Protein AF-A0A2I0QET5-F1 (afdb_monomer_lite)

pLDDT: mean 87.3, std 12.15, range [35.38, 98.62]

Sequence (303 aa):
MNESFKNCDLDLKKLPVDVGPSYEGERIRGPDMFLELGGPKIKFKFELVRVAGKDDIKDSGNFKLIGKDIPEYNGGETIPFGIFVEVYGEKVEVELEGILERKIHDIINNIQGMMHLNQRYDIWCRISKADKEKNARDMKTRGMKDEEVDVFYGCTLCQSFAPVHICIISPERISLCGAISWLDARAAAKINPDGSNFPIPKGECLDPVKGIFTGSNAAIQKYSNNKIQQVALYTIFESVHTSCGCFESIGFYIPEVDGIGVVDRNFNGLSANGMKFSQLAAQAGGGQQIEGFLGIGIQWFYS

Radius of gyration: 23.69 Å; chains: 1; bounding box: 60×46×62 Å

Foldseek 3Di:
DPPPLDPPPPPQLPDLWHFAPVLAPPDQDLVFFFEKEAADVDQFEFEWEAEADPVGDPDSDDDDDDDDDSVVDPGSYYDYYYHYHYDYDPPDDRVCRVVVQVVVQVRQSRTHQWHWDDHGRRIIITHGPVSVVSSVVLVVLLPDDQVNDQKWKKACPLCVQQVLAIDTAGSLAAGQLQPAHRVNLVVVCVVPVPHRMHIFGQADQPDPQQSWGPSQQVVSCVRSVNPQRTDGDHALADNHHAAAQNGQKKWAADVVVRDIWIDGPPDQAATPVRDGPVVLSVQRHNGDSRRRMHRHRSSSVSD

Structure (mmCIF, N/CA/C/O backbone):
data_AF-A0A2I0QET5-F1
#
_entry.id   AF-A0A2I0QET5-F1
#
loop_
_atom_site.group_PDB
_atom_site.id
_atom_site.type_symbol
_atom_site.label_atom_id
_atom_site.label_alt_id
_atom_site.label_comp_id
_atom_site.label_asym_id
_atom_site.label_entity_id
_atom_site.label_seq_id
_atom_site.pdbx_PDB_ins_code
_atom_site.Cartn_x
_atom_site.Cartn_y
_atom_site.Cartn_z
_atom_site.occupancy
_atom_site.B_iso_or_equiv
_atom_site.auth_seq_id
_atom_site.auth_comp_id
_atom_site.auth_asym_id
_atom_site.auth_atom_id
_atom_site.pdbx_PDB_model_num
ATOM 1 N N . MET A 1 1 ? 4.996 -24.052 -35.210 1.00 37.28 1 MET A N 1
ATOM 2 C CA . MET A 1 1 ? 4.746 -23.594 -33.830 1.00 37.28 1 MET A CA 1
ATOM 3 C C . MET A 1 1 ? 4.408 -22.117 -33.909 1.00 37.28 1 MET A C 1
ATOM 5 O O . MET A 1 1 ? 5.301 -21.312 -34.116 1.00 37.28 1 MET A O 1
ATOM 9 N N . ASN A 1 2 ? 3.113 -21.798 -33.896 1.00 35.38 2 ASN A N 1
ATOM 10 C CA . ASN A 1 2 ? 2.582 -20.432 -33.888 1.00 35.38 2 ASN A CA 1
ATOM 11 C C . ASN A 1 2 ? 2.088 -20.129 -32.471 1.00 35.38 2 ASN A C 1
ATOM 13 O O . ASN A 1 2 ? 0.888 -20.006 -32.249 1.00 35.38 2 ASN A O 1
ATOM 17 N N . GLU A 1 3 ? 2.996 -20.065 -31.504 1.00 42.53 3 GLU A N 1
ATOM 18 C CA . GLU A 1 3 ? 2.688 -19.359 -30.265 1.00 42.53 3 GLU A CA 1
ATOM 19 C C . GLU A 1 3 ? 3.298 -17.973 -30.420 1.00 42.53 3 GLU A C 1
ATOM 21 O O . GLU A 1 3 ? 4.511 -17.787 -30.378 1.00 42.53 3 GLU A O 1
ATOM 26 N N . SER A 1 4 ? 2.440 -17.010 -30.755 1.00 45.84 4 SER A N 1
ATOM 27 C CA . SER A 1 4 ? 2.773 -15.592 -30.723 1.00 45.84 4 SER A CA 1
ATOM 28 C C . SER A 1 4 ? 3.399 -15.275 -29.369 1.00 45.84 4 SER A C 1
ATOM 30 O O . SER A 1 4 ? 2.778 -15.577 -28.347 1.00 45.84 4 SER A O 1
ATOM 32 N N . PHE A 1 5 ? 4.592 -14.674 -29.363 1.00 45.72 5 PHE A N 1
ATOM 33 C CA . PHE A 1 5 ? 5.196 -14.095 -28.164 1.00 45.72 5 PHE A CA 1
ATOM 34 C C . PHE A 1 5 ? 4.111 -13.337 -27.392 1.00 45.72 5 PHE A C 1
ATOM 36 O O . PHE A 1 5 ? 3.496 -12.413 -27.930 1.00 45.72 5 PHE A O 1
ATOM 43 N N . LYS A 1 6 ? 3.789 -13.792 -26.177 1.00 46.47 6 LYS A N 1
ATOM 44 C CA . LYS A 1 6 ? 2.780 -13.125 -25.356 1.00 46.47 6 LYS A CA 1
ATOM 45 C C . LYS A 1 6 ? 3.357 -11.777 -24.946 1.00 46.47 6 LYS A C 1
ATOM 47 O O . LYS A 1 6 ? 4.436 -11.730 -24.361 1.00 46.47 6 LYS A O 1
ATOM 52 N N . ASN A 1 7 ? 2.633 -10.694 -25.220 1.00 48.06 7 ASN A N 1
ATOM 53 C CA . ASN A 1 7 ? 2.900 -9.435 -24.536 1.00 48.06 7 ASN A CA 1
ATOM 54 C C . ASN A 1 7 ? 2.767 -9.704 -23.035 1.00 48.06 7 ASN A C 1
ATOM 56 O O . ASN A 1 7 ? 1.695 -10.079 -22.557 1.00 48.06 7 ASN A O 1
ATOM 60 N N . CYS A 1 8 ? 3.871 -9.576 -22.307 1.00 54.25 8 CYS A N 1
ATOM 61 C CA . CYS A 1 8 ? 3.837 -9.579 -20.858 1.00 54.25 8 CYS A CA 1
ATOM 62 C C . CYS A 1 8 ? 3.420 -8.169 -20.431 1.00 54.25 8 CYS A C 1
ATOM 64 O O . CYS A 1 8 ? 4.271 -7.297 -20.260 1.00 54.25 8 CYS A O 1
ATOM 66 N N . ASP A 1 9 ? 2.109 -7.929 -20.329 1.00 57.31 9 ASP A N 1
ATOM 67 C CA . ASP A 1 9 ? 1.563 -6.724 -19.694 1.00 57.31 9 ASP A CA 1
ATOM 68 C C . ASP A 1 9 ? 1.808 -6.828 -18.182 1.00 57.31 9 ASP A C 1
ATOM 70 O O . ASP A 1 9 ? 0.929 -7.178 -17.390 1.00 57.31 9 ASP A O 1
ATOM 74 N N . LEU A 1 10 ? 3.061 -6.601 -17.785 1.00 66.12 10 LEU A N 1
ATOM 75 C CA . LEU A 1 10 ? 3.460 -6.576 -16.390 1.00 66.12 10 LEU A CA 1
ATOM 76 C C . LEU A 1 10 ? 3.001 -5.246 -15.784 1.00 66.12 10 LEU A C 1
ATOM 78 O O . LEU A 1 10 ? 3.615 -4.199 -15.991 1.00 66.12 10 LEU A O 1
ATOM 82 N N . ASP A 1 11 ? 1.903 -5.285 -15.037 1.00 74.00 11 ASP A N 1
ATOM 83 C CA . ASP A 1 11 ? 1.433 -4.127 -14.286 1.00 74.00 11 ASP A CA 1
ATOM 84 C C . ASP A 1 11 ? 2.343 -3.899 -13.072 1.00 74.00 11 ASP A C 1
ATOM 86 O O . ASP A 1 11 ? 2.197 -4.555 -12.037 1.00 74.00 11 ASP A O 1
ATOM 90 N N . LEU A 1 12 ? 3.294 -2.967 -13.209 1.00 72.50 12 LEU A N 1
ATOM 91 C CA . LEU A 1 12 ? 4.259 -2.610 -12.161 1.00 72.50 12 LEU A CA 1
ATOM 92 C C . LEU A 1 12 ? 3.578 -2.268 -10.830 1.00 72.50 12 LEU A C 1
ATOM 94 O O . LEU A 1 12 ? 4.148 -2.511 -9.773 1.00 72.50 12 LEU A O 1
ATOM 98 N N . LYS A 1 13 ? 2.341 -1.764 -10.875 1.00 67.12 13 LYS A N 1
ATOM 99 C CA . LYS A 1 13 ? 1.547 -1.417 -9.693 1.00 67.12 13 LYS A CA 1
ATOM 100 C C . LYS A 1 13 ? 1.154 -2.639 -8.860 1.00 67.12 13 LYS A C 1
ATOM 102 O O . LYS A 1 13 ? 1.013 -2.544 -7.648 1.00 67.12 13 LYS A O 1
ATOM 107 N N . LYS A 1 14 ? 1.005 -3.808 -9.488 1.00 71.69 14 LYS A N 1
ATOM 108 C CA . LYS A 1 14 ? 0.622 -5.055 -8.803 1.00 71.69 14 LYS A CA 1
ATOM 109 C C . LYS A 1 14 ? 1.795 -5.758 -8.127 1.00 71.69 14 LYS A C 1
ATOM 111 O O . LYS A 1 14 ? 1.580 -6.722 -7.388 1.00 71.69 14 LYS A O 1
ATOM 116 N N . LEU A 1 15 ? 3.025 -5.305 -8.366 1.00 74.38 15 LEU A N 1
ATOM 117 C CA . LEU A 1 15 ? 4.200 -5.868 -7.718 1.00 74.38 15 LEU A CA 1
ATOM 118 C C . LEU A 1 15 ? 4.132 -5.642 -6.194 1.00 74.38 15 LEU A C 1
ATOM 120 O O . LEU A 1 15 ? 3.442 -4.743 -5.707 1.00 74.38 15 LEU A O 1
ATOM 124 N N . PRO A 1 16 ? 4.782 -6.503 -5.398 1.00 70.81 16 PRO A N 1
ATOM 125 C CA . PRO A 1 16 ? 4.854 -6.308 -3.952 1.00 70.81 16 PRO A CA 1
ATOM 126 C C . PRO A 1 16 ? 5.750 -5.130 -3.560 1.00 70.81 16 PRO A C 1
ATOM 128 O O . PRO A 1 16 ? 5.674 -4.684 -2.427 1.00 70.81 16 PRO A O 1
ATOM 131 N N . VAL A 1 17 ? 6.576 -4.647 -4.489 1.00 77.56 17 VAL A N 1
ATOM 132 C CA . VAL A 1 17 ? 7.530 -3.550 -4.323 1.00 77.56 17 VAL A CA 1
ATOM 133 C C . VAL A 1 17 ? 7.194 -2.419 -5.277 1.00 77.56 17 VAL A C 1
ATOM 135 O O . VAL A 1 17 ? 6.741 -2.668 -6.397 1.00 77.56 17 VAL A O 1
ATOM 138 N N . ASP A 1 18 ? 7.471 -1.191 -4.852 1.00 81.69 18 ASP A N 1
ATOM 139 C CA . ASP A 1 18 ? 7.387 -0.041 -5.737 1.00 81.69 18 ASP A CA 1
ATOM 140 C C . ASP A 1 18 ? 8.525 -0.088 -6.769 1.00 81.69 18 ASP A C 1
ATOM 142 O O . ASP A 1 18 ? 9.663 -0.462 -6.463 1.00 81.69 18 ASP A O 1
ATOM 146 N N . VAL A 1 19 ? 8.217 0.301 -8.007 1.00 86.62 19 VAL A N 1
ATOM 147 C CA . VAL A 1 19 ? 9.187 0.368 -9.105 1.00 86.62 19 VAL A CA 1
ATOM 148 C C . VAL A 1 19 ? 9.103 1.736 -9.768 1.00 86.62 19 VAL A C 1
ATOM 150 O O . VAL A 1 19 ? 8.042 2.145 -10.240 1.00 86.62 19 VAL A O 1
ATOM 153 N N . GLY A 1 20 ? 10.225 2.445 -9.833 1.00 85.06 20 GLY A N 1
ATOM 154 C CA . GLY A 1 20 ? 10.305 3.758 -10.455 1.00 85.06 20 GLY A CA 1
ATOM 155 C C . GLY A 1 20 ? 11.681 4.424 -10.342 1.00 85.06 20 GLY A C 1
ATOM 156 O O . GLY A 1 20 ? 12.492 4.054 -9.497 1.00 85.06 20 GLY A O 1
ATOM 157 N N . PRO A 1 21 ? 11.933 5.462 -11.159 1.00 82.62 21 PRO A N 1
ATOM 158 C CA . PRO A 1 21 ? 13.218 6.169 -11.208 1.00 82.62 21 PRO A CA 1
ATOM 159 C C . PRO A 1 21 ? 13.582 6.901 -9.911 1.00 82.62 21 PRO A C 1
ATOM 161 O O . PRO A 1 21 ? 14.727 7.291 -9.723 1.00 82.62 21 PRO A O 1
ATOM 164 N N . SER A 1 22 ? 12.631 7.101 -8.996 1.00 84.06 22 SER A N 1
ATOM 165 C CA . SER A 1 22 ? 12.888 7.708 -7.685 1.00 84.06 22 SER A CA 1
ATOM 166 C C . SER A 1 22 ? 13.747 6.843 -6.762 1.00 84.06 22 SER A C 1
ATOM 168 O O . SER A 1 22 ? 14.334 7.385 -5.829 1.00 84.06 22 SER A O 1
ATOM 170 N N . TYR A 1 23 ? 13.795 5.528 -6.998 1.00 85.06 23 TYR A N 1
ATOM 171 C CA . TYR A 1 23 ? 14.590 4.580 -6.210 1.00 85.06 23 TYR A CA 1
ATOM 172 C C . TYR A 1 23 ? 16.005 4.396 -6.781 1.00 85.06 23 TYR A C 1
ATOM 174 O O . TYR A 1 23 ? 16.893 3.874 -6.105 1.00 85.06 23 TYR A O 1
ATOM 182 N N . GLU A 1 24 ? 16.251 4.882 -8.003 1.00 79.12 24 GLU A N 1
ATOM 183 C CA . GLU A 1 24 ? 17.565 4.810 -8.629 1.00 79.12 24 GLU A CA 1
ATOM 184 C C . GLU A 1 24 ? 18.609 5.542 -7.770 1.00 79.12 24 GLU A C 1
ATOM 186 O O . GLU A 1 24 ? 18.467 6.716 -7.424 1.00 79.12 24 GLU A O 1
ATOM 191 N N . GLY A 1 25 ? 19.686 4.839 -7.413 1.00 73.56 25 GLY A N 1
ATOM 192 C CA . GLY A 1 25 ? 20.753 5.384 -6.570 1.00 73.56 25 GLY A CA 1
ATOM 193 C C . GLY A 1 25 ? 20.556 5.173 -5.067 1.00 73.56 25 GLY A C 1
ATOM 194 O O . GLY A 1 25 ? 21.421 5.594 -4.285 1.00 73.56 25 GLY A O 1
ATOM 195 N N . GLU A 1 26 ? 19.492 4.481 -4.643 1.00 81.81 26 GLU A N 1
ATOM 196 C CA . GLU A 1 26 ? 19.386 3.964 -3.281 1.00 81.81 26 GLU A CA 1
ATOM 197 C C . GLU A 1 26 ? 20.619 3.127 -2.922 1.00 81.81 26 GLU A C 1
ATOM 199 O O . GLU A 1 26 ? 21.058 2.231 -3.646 1.00 81.81 26 GLU A O 1
ATOM 204 N N . ARG A 1 27 ? 21.220 3.436 -1.768 1.00 86.00 27 ARG A N 1
ATOM 205 C CA . ARG A 1 27 ? 22.449 2.776 -1.327 1.00 86.00 27 ARG A CA 1
ATOM 206 C C . ARG A 1 27 ? 22.240 2.033 -0.026 1.00 86.00 27 ARG A C 1
ATOM 208 O O . ARG A 1 27 ? 22.305 2.611 1.057 1.00 86.00 27 ARG A O 1
ATOM 215 N N . ILE A 1 28 ? 22.090 0.720 -0.144 1.00 90.19 28 ILE A N 1
ATOM 216 C CA . ILE A 1 28 ? 21.866 -0.179 0.985 1.00 90.19 28 ILE A CA 1
ATOM 217 C C . ILE A 1 28 ? 23.199 -0.460 1.671 1.00 90.19 28 ILE A C 1
ATOM 219 O O . ILE A 1 28 ? 24.118 -1.051 1.092 1.00 90.19 28 ILE A O 1
ATOM 223 N N . ARG A 1 29 ? 23.337 -0.022 2.922 1.00 87.00 29 ARG A N 1
ATOM 224 C CA . ARG A 1 29 ? 24.539 -0.249 3.734 1.00 87.00 29 ARG A CA 1
ATOM 225 C C . ARG A 1 29 ? 24.431 -1.582 4.472 1.00 87.00 29 ARG A C 1
ATOM 227 O O . ARG A 1 29 ? 23.349 -2.128 4.629 1.00 87.00 29 ARG A O 1
ATOM 234 N N . GLY A 1 30 ? 25.565 -2.111 4.935 1.00 86.81 30 GLY A N 1
ATOM 235 C CA . GLY A 1 30 ? 25.619 -3.416 5.613 1.00 86.81 30 GLY A CA 1
ATOM 236 C C . GLY A 1 30 ? 24.606 -3.590 6.760 1.00 86.81 30 GLY A C 1
ATOM 237 O O . GLY A 1 30 ? 23.963 -4.633 6.812 1.00 86.81 30 GLY A O 1
ATOM 238 N N . PRO A 1 31 ? 24.403 -2.592 7.644 1.00 88.50 31 PRO A N 1
ATOM 239 C CA . PRO A 1 31 ? 23.395 -2.682 8.706 1.00 88.50 31 PRO A CA 1
ATOM 240 C C . PRO A 1 31 ? 21.949 -2.819 8.207 1.00 88.50 31 PRO A C 1
ATOM 242 O O . PRO A 1 31 ? 21.148 -3.486 8.863 1.00 88.50 31 PRO A O 1
ATOM 245 N N . ASP A 1 32 ? 21.638 -2.241 7.047 1.00 85.75 32 ASP A N 1
ATOM 246 C CA . ASP A 1 32 ? 20.287 -2.156 6.471 1.00 85.75 32 ASP A CA 1
ATOM 247 C C . ASP A 1 32 ? 20.006 -3.282 5.464 1.00 85.75 32 ASP A C 1
ATOM 249 O O . ASP A 1 32 ? 18.903 -3.412 4.939 1.00 85.75 32 ASP A O 1
ATOM 253 N N . MET A 1 33 ? 21.013 -4.109 5.191 1.00 91.75 33 MET A N 1
ATOM 254 C CA . MET A 1 33 ? 20.977 -5.181 4.209 1.00 91.75 33 MET A CA 1
ATOM 255 C C . MET A 1 33 ? 20.350 -6.454 4.783 1.00 91.75 33 MET A C 1
ATOM 257 O O . MET A 1 33 ? 20.764 -6.953 5.831 1.00 91.75 33 MET A O 1
ATOM 261 N N . PHE A 1 34 ? 19.386 -7.008 4.054 1.00 93.69 34 PHE A N 1
ATOM 262 C CA . PHE A 1 34 ? 18.846 -8.341 4.272 1.00 93.69 34 PHE A CA 1
ATOM 263 C C . PHE A 1 34 ? 19.686 -9.415 3.573 1.00 93.69 34 PHE A C 1
ATOM 265 O O . PHE A 1 34 ? 20.109 -10.356 4.227 1.00 93.69 34 PHE A O 1
ATOM 272 N N . LEU A 1 35 ? 19.987 -9.261 2.282 1.00 95.06 35 LEU A N 1
ATOM 273 C CA . LEU A 1 35 ? 20.862 -10.176 1.537 1.00 95.06 35 LEU A CA 1
ATOM 274 C C . LEU A 1 35 ? 21.895 -9.400 0.727 1.00 95.06 35 LEU A C 1
ATOM 276 O O . LEU A 1 35 ? 21.584 -8.354 0.156 1.00 95.06 35 LEU A O 1
ATOM 280 N N . GLU A 1 36 ? 23.107 -9.945 0.646 1.00 95.75 36 GLU A N 1
ATOM 281 C CA . GLU A 1 36 ? 24.113 -9.551 -0.339 1.00 95.75 36 GLU A CA 1
ATOM 282 C C . GLU A 1 36 ? 24.154 -10.590 -1.459 1.00 95.75 36 GLU A C 1
ATOM 284 O O . GLU A 1 36 ? 24.439 -11.763 -1.221 1.00 95.75 36 GLU A O 1
ATOM 289 N N . LEU A 1 37 ? 23.883 -10.157 -2.684 1.00 96.06 37 LEU A N 1
ATOM 290 C CA . LEU A 1 37 ? 23.892 -11.001 -3.871 1.00 96.06 37 LEU A CA 1
ATOM 291 C C . LEU A 1 37 ? 25.182 -10.732 -4.649 1.00 96.06 37 LEU A C 1
ATOM 293 O O . LEU A 1 37 ? 25.395 -9.633 -5.170 1.00 96.06 37 LEU A O 1
ATOM 297 N N . GLY A 1 38 ? 26.071 -11.720 -4.716 1.00 94.56 38 GLY A N 1
ATOM 298 C CA . GLY A 1 38 ? 27.388 -11.534 -5.314 1.00 94.56 38 GLY A CA 1
ATOM 299 C C . GLY A 1 38 ? 28.307 -10.669 -4.444 1.00 94.56 38 GLY A C 1
ATOM 300 O O . GLY A 1 38 ? 28.538 -10.965 -3.273 1.00 94.56 38 GLY A O 1
ATOM 301 N N . GLY A 1 39 ? 28.884 -9.619 -5.030 1.00 91.19 39 GLY A N 1
ATOM 302 C CA . GLY A 1 39 ? 29.841 -8.751 -4.352 1.00 91.19 39 GLY A CA 1
ATOM 303 C C . GLY A 1 39 ? 31.241 -9.353 -4.155 1.00 91.19 39 GLY A C 1
ATOM 304 O O . GLY A 1 39 ? 31.527 -10.471 -4.594 1.00 91.19 39 GLY A O 1
ATOM 305 N N . PRO A 1 40 ? 32.151 -8.614 -3.493 1.00 88.25 40 PRO A N 1
ATOM 306 C CA . PRO A 1 40 ? 33.584 -8.936 -3.469 1.00 88.25 40 PRO A CA 1
ATOM 307 C C . PRO A 1 40 ? 33.938 -10.269 -2.796 1.00 88.25 40 PRO A C 1
ATOM 309 O O . PRO A 1 40 ? 34.997 -10.835 -3.053 1.00 88.25 40 PRO A O 1
ATOM 312 N N . LYS A 1 41 ? 33.067 -10.767 -1.910 1.00 90.50 41 LYS A N 1
ATOM 313 C CA . LYS A 1 41 ? 33.282 -12.015 -1.159 1.00 90.50 41 LYS A CA 1
ATOM 314 C C . LYS A 1 41 ? 32.880 -13.264 -1.943 1.00 90.50 41 LYS A C 1
ATOM 316 O O . LYS A 1 41 ? 33.213 -14.373 -1.532 1.00 90.50 41 LYS A O 1
ATOM 321 N N . ILE A 1 42 ? 32.160 -13.100 -3.050 1.00 95.19 42 ILE A N 1
ATOM 322 C CA . ILE A 1 42 ? 31.620 -14.201 -3.838 1.00 95.19 42 ILE A CA 1
ATOM 323 C C . ILE A 1 42 ? 32.430 -14.371 -5.115 1.00 95.19 42 ILE A C 1
ATOM 325 O O . ILE A 1 42 ? 32.543 -13.467 -5.944 1.00 95.19 42 ILE A O 1
ATOM 329 N N . LYS A 1 43 ? 32.960 -15.584 -5.288 1.00 89.56 43 LYS A N 1
ATOM 330 C CA . LYS A 1 43 ? 33.723 -15.963 -6.479 1.00 89.56 43 LYS A CA 1
ATOM 331 C C . LYS A 1 43 ? 32.840 -16.107 -7.721 1.00 89.56 43 LYS A C 1
ATOM 333 O O . LYS A 1 43 ? 33.248 -15.696 -8.799 1.00 89.56 43 LYS A O 1
ATOM 338 N N . PHE A 1 44 ? 31.662 -16.712 -7.573 1.00 91.69 44 PHE A N 1
ATOM 339 C CA . PHE A 1 44 ? 30.758 -17.012 -8.683 1.00 91.69 44 PHE A CA 1
ATOM 340 C C . PHE A 1 44 ? 29.541 -16.098 -8.634 1.00 91.69 44 PHE A C 1
ATOM 342 O O . PHE A 1 44 ? 28.638 -16.290 -7.819 1.00 91.69 44 PHE A O 1
ATOM 349 N N . LYS A 1 45 ? 29.553 -15.090 -9.501 1.00 95.62 45 LYS A N 1
ATOM 350 C CA . LYS A 1 45 ? 28.471 -14.131 -9.689 1.00 95.62 45 LYS A CA 1
ATOM 351 C C . LYS A 1 45 ? 28.492 -13.638 -11.125 1.00 95.62 45 LYS A C 1
ATOM 353 O O . LYS A 1 45 ? 29.583 -13.525 -11.685 1.00 95.62 45 LYS A O 1
ATOM 358 N N . PHE A 1 46 ? 27.333 -13.397 -11.722 1.00 93.19 46 PHE A N 1
ATOM 359 C CA . PHE A 1 46 ? 27.278 -12.815 -13.058 1.00 93.19 46 PHE A CA 1
ATOM 360 C C . PHE A 1 46 ? 25.912 -12.220 -13.394 1.00 93.19 46 PHE A C 1
ATOM 362 O O . PHE A 1 46 ? 24.892 -12.658 -12.876 1.00 93.19 46 PHE A O 1
ATOM 369 N N . GLU A 1 47 ? 25.894 -11.289 -14.330 1.00 92.69 47 GLU A N 1
ATOM 370 C CA . GLU A 1 47 ? 24.753 -11.031 -15.203 1.00 92.69 47 GLU A CA 1
ATOM 371 C C . GLU A 1 47 ? 25.189 -11.279 -16.649 1.00 92.69 47 GLU A C 1
ATOM 373 O O . GLU A 1 47 ? 26.351 -11.038 -16.991 1.00 92.69 47 GLU A O 1
ATOM 378 N N . LEU A 1 48 ? 24.296 -11.838 -17.459 1.00 91.38 48 LEU A N 1
ATOM 379 C CA . LEU A 1 48 ? 24.558 -12.132 -18.860 1.00 91.38 48 LEU A CA 1
ATOM 380 C C . LEU A 1 48 ? 23.268 -12.018 -19.665 1.00 91.38 48 LEU A C 1
ATOM 382 O O . LEU A 1 48 ? 22.277 -12.685 -19.353 1.00 91.38 48 LEU A O 1
ATOM 386 N N . VAL A 1 49 ? 23.317 -11.225 -20.731 1.00 91.50 49 VAL A N 1
ATOM 387 C CA . VAL A 1 49 ? 22.290 -11.229 -21.777 1.00 91.50 49 VAL A CA 1
ATOM 388 C C . VAL A 1 49 ? 22.808 -12.001 -22.978 1.00 91.50 49 VAL A C 1
ATOM 390 O O . VAL A 1 49 ? 23.934 -11.786 -23.416 1.00 91.50 49 VAL A O 1
ATOM 393 N N . ARG A 1 50 ? 21.974 -12.887 -23.520 1.00 92.25 50 ARG A N 1
ATOM 394 C CA . ARG A 1 50 ? 22.266 -13.646 -24.731 1.00 92.25 50 ARG A CA 1
ATOM 395 C C . ARG A 1 50 ? 21.151 -13.472 -25.749 1.00 92.25 50 ARG A C 1
ATOM 397 O O . ARG A 1 50 ? 19.986 -13.728 -25.447 1.00 92.25 50 ARG A O 1
ATOM 404 N N . VAL A 1 51 ? 21.509 -13.100 -26.968 1.00 90.19 51 VAL A N 1
ATOM 405 C CA . VAL A 1 51 ? 20.588 -13.111 -28.100 1.00 90.19 51 VAL A CA 1
ATOM 406 C C . VAL A 1 51 ? 20.492 -14.540 -28.622 1.00 90.19 51 VAL A C 1
ATOM 408 O O . VAL A 1 51 ? 21.484 -15.157 -29.011 1.00 90.19 51 VAL A O 1
ATOM 411 N N . ALA A 1 52 ? 19.286 -15.092 -28.576 1.00 88.12 52 ALA A N 1
ATOM 412 C CA . ALA A 1 52 ? 18.990 -16.437 -29.043 1.00 88.12 52 ALA A CA 1
ATOM 413 C C . ALA A 1 52 ? 18.395 -16.393 -30.455 1.00 88.12 52 ALA A C 1
ATOM 415 O O . ALA A 1 52 ? 17.662 -15.468 -30.806 1.00 88.12 52 ALA A O 1
ATOM 416 N N . GLY A 1 53 ? 18.683 -17.413 -31.267 1.00 85.00 53 GLY A N 1
ATOM 417 C CA . GLY A 1 53 ? 17.978 -17.631 -32.527 1.00 85.00 53 GLY A CA 1
ATOM 418 C C . GLY A 1 53 ? 16.522 -18.042 -32.290 1.00 85.00 53 GLY A C 1
ATOM 419 O O . GLY A 1 53 ? 16.172 -18.546 -31.224 1.00 85.00 53 GLY A O 1
ATOM 420 N N . LYS A 1 54 ? 15.669 -17.873 -33.307 1.00 81.56 54 LYS A N 1
ATOM 421 C CA . LYS A 1 54 ? 14.236 -18.216 -33.230 1.00 81.56 54 LYS A CA 1
ATOM 422 C C . LYS A 1 54 ? 13.986 -19.666 -32.799 1.00 81.56 54 LYS A C 1
ATOM 424 O O . LYS A 1 54 ? 13.035 -19.924 -32.072 1.00 81.56 54 LYS A O 1
ATOM 429 N N . ASP A 1 55 ? 14.833 -20.583 -33.256 1.00 81.75 55 ASP A N 1
ATOM 430 C CA . ASP A 1 55 ? 14.717 -22.015 -32.962 1.00 81.75 55 ASP A CA 1
ATOM 431 C C . ASP A 1 55 ? 15.446 -22.416 -31.663 1.00 81.75 55 ASP A C 1
ATOM 433 O O . ASP A 1 55 ? 15.233 -23.513 -31.148 1.00 81.75 55 ASP A O 1
ATOM 437 N N . ASP A 1 56 ? 16.286 -21.524 -31.121 1.00 80.44 56 ASP A N 1
ATOM 438 C CA . ASP A 1 56 ? 17.082 -21.750 -29.910 1.00 80.44 56 ASP A CA 1
ATOM 439 C C . ASP A 1 56 ? 16.429 -21.171 -28.650 1.00 80.44 56 ASP A C 1
ATOM 441 O O . ASP A 1 56 ? 16.713 -21.647 -27.547 1.00 80.44 56 ASP A O 1
ATOM 445 N N . ILE A 1 57 ? 15.566 -20.154 -28.786 1.00 80.69 57 ILE A N 1
ATOM 446 C CA . ILE A 1 57 ? 14.823 -19.601 -27.655 1.00 80.69 57 ILE A CA 1
ATOM 447 C C . ILE A 1 57 ? 13.766 -20.608 -27.192 1.00 80.69 57 ILE A C 1
ATOM 449 O O . ILE A 1 57 ? 12.843 -20.974 -27.918 1.00 80.69 57 ILE A O 1
ATOM 453 N N . LYS A 1 58 ? 13.929 -21.099 -25.963 1.00 70.50 58 LYS A N 1
ATOM 454 C CA . LYS A 1 58 ? 13.115 -22.201 -25.421 1.00 70.50 58 LYS A CA 1
ATOM 455 C C . LYS A 1 58 ? 11.851 -21.740 -24.708 1.00 70.50 58 LYS A C 1
ATOM 457 O O . LYS A 1 58 ? 11.012 -22.577 -24.388 1.00 70.50 58 LYS A O 1
ATOM 462 N N . ASP A 1 59 ? 11.735 -20.447 -24.425 1.00 64.50 59 ASP A N 1
ATOM 463 C CA . ASP A 1 59 ? 10.659 -19.896 -23.613 1.00 64.50 59 ASP A CA 1
ATOM 464 C C . ASP A 1 59 ? 10.278 -18.489 -24.090 1.00 64.50 59 ASP A C 1
ATOM 466 O O . ASP A 1 59 ? 11.139 -17.646 -24.338 1.00 64.50 59 ASP A O 1
ATOM 470 N N . SER A 1 60 ? 8.977 -18.236 -24.222 1.00 57.41 60 SER A N 1
ATOM 471 C CA . SER A 1 60 ? 8.405 -16.960 -24.648 1.00 57.41 60 SER A CA 1
ATOM 472 C C . SER A 1 60 ? 7.961 -16.084 -23.466 1.00 57.41 60 SER A C 1
ATOM 474 O O . SER A 1 60 ? 6.979 -15.352 -23.603 1.00 57.41 60 SER A O 1
ATOM 476 N N . GLY A 1 61 ? 8.614 -16.185 -22.301 1.00 59.47 61 GLY A N 1
ATOM 477 C CA . GLY A 1 61 ? 8.437 -15.223 -21.205 1.00 59.47 61 GLY A CA 1
ATOM 478 C C . GLY A 1 61 ? 8.368 -15.760 -19.771 1.00 59.47 61 GLY A C 1
ATOM 479 O O . GLY A 1 61 ? 7.999 -14.980 -18.894 1.00 59.47 61 GLY A O 1
ATOM 480 N N . ASN A 1 62 ? 8.693 -17.025 -19.475 1.00 65.56 62 ASN A N 1
ATOM 481 C CA . ASN A 1 62 ? 8.702 -17.480 -18.078 1.00 65.56 62 ASN A CA 1
ATOM 482 C C . ASN A 1 62 ? 10.012 -17.141 -17.351 1.00 65.56 62 ASN A C 1
ATOM 484 O O . ASN A 1 62 ? 11.118 -17.434 -17.805 1.00 65.56 62 ASN A O 1
ATOM 488 N N . PHE A 1 63 ? 9.866 -16.591 -16.148 1.00 81.25 63 PHE A N 1
ATOM 489 C CA . PHE A 1 63 ? 10.928 -16.501 -15.154 1.00 81.25 63 PHE A CA 1
ATOM 490 C C . PHE A 1 63 ? 11.194 -17.881 -14.536 1.00 81.25 63 PHE A C 1
ATOM 492 O O . PHE A 1 63 ? 10.261 -18.601 -14.174 1.00 81.25 63 PHE A O 1
ATOM 499 N N . LYS A 1 64 ? 12.471 -18.233 -14.354 1.00 84.06 64 LYS A N 1
ATOM 500 C CA . LYS A 1 64 ? 12.887 -19.448 -13.647 1.00 84.06 64 LYS A CA 1
ATOM 501 C C . LYS A 1 64 ? 13.906 -19.115 -12.566 1.00 84.06 64 LYS A C 1
ATOM 503 O O . LYS A 1 64 ? 15.001 -18.647 -12.864 1.00 84.06 64 LYS A O 1
ATOM 508 N N . LEU A 1 65 ? 13.578 -19.457 -11.325 1.00 88.12 65 LEU A N 1
ATOM 509 C CA . LEU A 1 65 ? 14.508 -19.417 -10.203 1.00 88.12 65 LEU A CA 1
ATOM 510 C C . LEU A 1 65 ? 15.226 -20.768 -10.062 1.00 88.12 65 LEU A C 1
ATOM 512 O O . LEU A 1 65 ? 14.587 -21.820 -10.039 1.00 88.12 65 LEU A O 1
ATOM 516 N N . ILE A 1 66 ? 16.557 -20.746 -9.962 1.00 91.25 66 ILE A N 1
ATOM 517 C CA . ILE A 1 66 ? 17.376 -21.922 -9.638 1.00 91.25 66 ILE A CA 1
ATOM 518 C C . ILE A 1 66 ? 18.094 -21.644 -8.321 1.00 91.25 66 ILE A C 1
ATOM 520 O O . ILE A 1 66 ? 18.979 -20.794 -8.263 1.00 91.25 66 ILE A O 1
ATOM 524 N N . GLY A 1 67 ? 17.733 -22.386 -7.277 1.00 91.75 67 GLY A N 1
ATOM 525 C CA . GLY A 1 67 ? 18.226 -22.167 -5.920 1.00 91.75 67 GLY A CA 1
ATOM 526 C C . GLY A 1 67 ? 17.091 -21.794 -4.975 1.00 91.75 67 GLY A C 1
ATOM 527 O O . GLY A 1 67 ? 15.935 -22.103 -5.251 1.00 91.75 67 GLY A O 1
ATOM 528 N N . LYS A 1 68 ? 17.447 -21.168 -3.853 1.00 90.50 68 LYS A N 1
ATOM 529 C CA . LYS A 1 68 ? 16.490 -20.709 -2.845 1.00 90.50 68 LYS A CA 1
ATOM 530 C C . LYS A 1 68 ? 15.889 -19.365 -3.233 1.00 90.50 68 LYS A C 1
ATOM 532 O O . LYS A 1 68 ? 16.588 -18.510 -3.777 1.00 90.50 68 LYS A O 1
ATOM 537 N N . ASP A 1 69 ? 14.633 -19.171 -2.870 1.00 88.25 69 ASP A N 1
ATOM 538 C CA . ASP A 1 69 ? 13.946 -17.889 -2.925 1.00 88.25 69 ASP A CA 1
ATOM 539 C C . ASP A 1 69 ? 14.258 -17.030 -1.684 1.00 88.25 69 ASP A C 1
ATOM 541 O O . ASP A 1 69 ? 14.685 -17.524 -0.637 1.00 88.25 69 ASP A O 1
ATOM 545 N N . ILE A 1 70 ? 14.038 -15.718 -1.785 1.00 87.06 70 ILE A N 1
ATOM 546 C CA . ILE A 1 70 ? 14.311 -14.720 -0.740 1.00 87.06 70 ILE A CA 1
ATOM 547 C C . ILE A 1 70 ? 13.684 -15.098 0.620 1.00 87.06 70 ILE A C 1
ATOM 549 O O . ILE A 1 70 ? 14.373 -14.959 1.640 1.00 87.06 70 ILE A O 1
ATOM 553 N N . PRO A 1 71 ? 12.425 -15.589 0.705 1.00 83.00 71 PRO A N 1
ATOM 554 C CA . PRO A 1 71 ? 11.809 -15.946 1.985 1.00 83.00 71 PRO A CA 1
ATOM 555 C C . PRO A 1 71 ? 12.503 -17.094 2.730 1.00 83.00 71 PRO A C 1
ATOM 557 O O . PRO A 1 71 ? 12.322 -17.219 3.940 1.00 83.00 71 PRO A O 1
ATOM 560 N N . GLU A 1 72 ? 13.308 -17.908 2.045 1.00 87.44 72 GLU A N 1
ATOM 561 C CA . GLU A 1 72 ? 14.000 -19.067 2.623 1.00 87.44 72 GLU A CA 1
ATOM 562 C C . GLU A 1 72 ? 15.298 -18.702 3.370 1.00 87.44 72 GLU A C 1
ATOM 564 O O . GLU A 1 72 ? 15.956 -19.575 3.945 1.00 87.44 72 GLU A O 1
ATOM 569 N N . TYR A 1 73 ? 15.686 -17.423 3.362 1.00 88.81 73 TYR A N 1
ATOM 570 C CA . TYR A 1 73 ? 16.871 -16.905 4.048 1.00 88.81 73 TYR A CA 1
ATOM 571 C C . TYR A 1 73 ? 16.533 -16.232 5.384 1.00 88.81 73 TYR A C 1
ATOM 573 O O . TYR A 1 73 ? 15.443 -15.677 5.577 1.00 88.81 73 TYR A O 1
ATOM 581 N N . ASN A 1 74 ? 17.504 -16.221 6.302 1.00 87.94 74 ASN A N 1
ATOM 582 C CA . ASN A 1 74 ? 17.345 -15.654 7.644 1.00 87.94 74 ASN A CA 1
ATOM 583 C C . ASN A 1 74 ? 17.773 -14.181 7.727 1.00 87.94 74 ASN A C 1
ATOM 585 O O . ASN A 1 74 ? 17.297 -13.462 8.603 1.00 87.94 74 ASN A O 1
ATOM 589 N N . GLY A 1 75 ? 18.589 -13.707 6.789 1.00 88.12 75 GLY A N 1
ATOM 590 C CA . GLY A 1 75 ? 19.096 -12.341 6.717 1.00 88.12 75 GLY A CA 1
ATOM 591 C C . GLY A 1 75 ? 20.548 -12.209 7.171 1.00 88.12 75 GLY A C 1
ATOM 592 O O . GLY A 1 75 ? 21.014 -12.894 8.081 1.00 88.12 75 GLY A O 1
ATOM 593 N N . GLY A 1 76 ? 21.256 -11.267 6.551 1.00 89.94 76 GLY A N 1
ATOM 594 C CA . GLY A 1 76 ? 22.677 -11.000 6.752 1.00 89.94 76 GLY A CA 1
ATOM 595 C C . GLY A 1 76 ? 23.604 -11.886 5.917 1.00 89.94 76 GLY A C 1
ATOM 596 O O . GLY A 1 76 ? 24.821 -11.718 6.000 1.00 89.94 76 GLY A O 1
ATOM 597 N N . GLU A 1 77 ? 23.070 -12.816 5.121 1.00 94.25 77 GLU A N 1
ATOM 598 C CA . GLU A 1 77 ? 23.882 -13.700 4.291 1.00 94.25 77 GLU A CA 1
ATOM 599 C C . GLU A 1 77 ? 24.427 -13.002 3.035 1.00 94.25 77 GLU A C 1
ATOM 601 O O . GLU A 1 77 ? 23.816 -12.097 2.462 1.00 94.25 77 GLU A O 1
ATOM 606 N N . THR A 1 78 ? 25.581 -13.492 2.578 1.00 95.69 78 THR A N 1
ATOM 607 C CA . THR A 1 78 ? 26.180 -13.158 1.284 1.00 95.69 78 THR A CA 1
ATOM 608 C C . THR A 1 78 ? 26.169 -14.408 0.411 1.00 95.69 78 THR A C 1
ATOM 610 O O . THR A 1 78 ? 26.748 -15.425 0.803 1.00 95.69 78 THR A O 1
ATOM 613 N N . ILE A 1 79 ? 25.505 -14.361 -0.746 1.00 96.25 79 ILE A N 1
ATOM 614 C CA . ILE A 1 79 ? 25.200 -15.552 -1.553 1.00 96.25 79 ILE A CA 1
ATOM 615 C C . ILE A 1 79 ? 25.653 -15.425 -3.018 1.00 96.25 79 ILE A C 1
ATOM 617 O O . ILE A 1 79 ? 25.685 -14.318 -3.560 1.00 96.25 79 ILE A O 1
ATOM 621 N N . PRO A 1 80 ? 25.989 -16.548 -3.689 1.00 96.56 80 PRO A N 1
ATOM 622 C CA . PRO A 1 80 ? 26.131 -16.593 -5.143 1.00 96.56 80 PRO A CA 1
ATOM 623 C C . PRO A 1 80 ? 24.858 -16.130 -5.847 1.00 96.56 80 PRO A C 1
ATOM 625 O O . PRO A 1 80 ? 23.760 -16.499 -5.435 1.00 96.56 80 PRO A O 1
ATOM 628 N N . PHE A 1 81 ? 25.007 -15.347 -6.915 1.00 96.56 81 PHE A N 1
ATOM 629 C CA . PHE A 1 81 ? 23.872 -14.811 -7.661 1.00 96.56 81 PHE A CA 1
ATOM 630 C C . PHE A 1 81 ? 24.196 -14.674 -9.147 1.00 96.56 81 PHE A C 1
ATOM 632 O O . PHE A 1 81 ? 25.282 -14.222 -9.513 1.00 96.56 81 PHE A O 1
ATOM 639 N N . GLY A 1 82 ? 23.259 -15.104 -9.986 1.00 95.00 82 GLY A N 1
ATOM 640 C CA . GLY A 1 82 ? 23.391 -15.124 -11.435 1.00 95.00 82 GLY A CA 1
ATOM 641 C C . GLY A 1 82 ? 22.115 -14.619 -12.090 1.00 95.00 82 GLY A C 1
ATOM 642 O O . GLY A 1 82 ? 21.041 -15.138 -11.790 1.00 95.00 82 GLY A O 1
ATOM 643 N N . ILE A 1 83 ? 22.234 -13.650 -12.992 1.00 95.50 83 ILE A N 1
ATOM 644 C CA . ILE A 1 83 ? 21.148 -13.209 -13.867 1.00 95.50 83 ILE A CA 1
ATOM 645 C C . ILE A 1 83 ? 21.476 -13.694 -15.273 1.00 95.50 83 ILE A C 1
ATOM 647 O O . ILE A 1 83 ? 22.526 -13.369 -15.820 1.00 95.50 83 ILE A O 1
ATOM 651 N N . PHE A 1 84 ? 20.580 -14.474 -15.862 1.00 93.00 84 PHE A N 1
ATOM 652 C CA . PHE A 1 84 ? 20.709 -14.916 -17.242 1.00 93.00 84 PHE A CA 1
ATOM 653 C C . PHE A 1 84 ? 19.438 -14.557 -17.998 1.00 93.00 84 PHE A C 1
ATOM 655 O O . PHE A 1 84 ? 18.354 -15.004 -17.625 1.00 93.00 84 PHE A O 1
ATOM 662 N N . VAL A 1 85 ? 19.580 -13.731 -19.030 1.00 90.88 85 VAL A N 1
ATOM 663 C CA . VAL A 1 85 ? 18.466 -13.262 -19.854 1.00 90.88 85 VAL A CA 1
ATOM 664 C C . VAL A 1 85 ? 18.701 -13.714 -21.285 1.00 90.88 85 VAL A C 1
ATOM 666 O O . VAL A 1 85 ? 19.668 -13.298 -21.920 1.00 90.88 85 VAL A O 1
ATOM 669 N N . GLU A 1 86 ? 17.803 -14.543 -21.805 1.00 89.19 86 GLU A N 1
ATOM 670 C CA . GLU A 1 86 ? 17.766 -14.871 -23.230 1.00 89.19 86 GLU A CA 1
ATOM 671 C C . GLU A 1 86 ? 16.747 -13.969 -23.923 1.00 89.19 86 GLU A C 1
ATOM 673 O O . GLU A 1 86 ? 15.613 -13.829 -23.465 1.00 89.19 86 GLU A O 1
ATOM 678 N N . VAL A 1 87 ? 17.161 -13.331 -25.017 1.00 87.62 87 VAL A N 1
ATOM 679 C CA . VAL A 1 87 ? 16.333 -12.379 -25.763 1.00 87.62 87 VAL A CA 1
ATOM 680 C C . VAL A 1 87 ? 16.267 -12.803 -27.221 1.00 87.62 87 VAL A C 1
ATOM 682 O O . VAL A 1 87 ? 17.276 -13.157 -27.825 1.00 87.62 87 VAL A O 1
ATOM 685 N N . TYR A 1 88 ? 15.077 -12.723 -27.805 1.00 87.12 88 TYR A N 1
ATOM 686 C CA . TYR A 1 88 ? 14.871 -12.851 -29.240 1.00 87.12 88 TYR A CA 1
ATOM 687 C C . TYR A 1 88 ? 13.976 -11.717 -29.733 1.00 87.12 88 TYR A C 1
ATOM 689 O O . TYR A 1 88 ? 13.000 -11.344 -29.084 1.00 87.12 88 TYR A O 1
ATOM 697 N N . GLY A 1 89 ? 14.283 -11.211 -30.921 1.00 84.62 89 GLY A N 1
ATOM 698 C CA . GLY A 1 89 ? 13.399 -10.348 -31.687 1.00 84.62 89 GLY A CA 1
ATOM 699 C C . GLY A 1 89 ? 13.904 -10.231 -33.117 1.00 84.62 89 GLY A C 1
ATOM 700 O O . GLY A 1 89 ? 15.103 -10.318 -33.356 1.00 84.62 89 GLY A O 1
ATOM 701 N N . GLU A 1 90 ? 13.004 -10.003 -34.075 1.00 85.75 90 GLU A N 1
ATOM 702 C CA . GLU A 1 90 ? 13.358 -9.934 -35.507 1.00 85.75 90 GLU A CA 1
ATOM 703 C C . GLU A 1 90 ? 14.426 -8.875 -35.829 1.00 85.75 90 GLU A C 1
ATOM 705 O O . GLU A 1 90 ? 15.111 -8.979 -36.841 1.00 85.75 90 GLU A O 1
ATOM 710 N N . LYS A 1 91 ? 14.557 -7.856 -34.971 1.00 84.88 91 LYS A N 1
ATOM 711 C CA . LYS A 1 91 ? 15.508 -6.742 -35.101 1.00 84.88 91 LYS A CA 1
ATOM 712 C C . LYS A 1 91 ? 16.582 -6.728 -34.006 1.00 84.88 91 LYS A C 1
ATOM 714 O O . LYS A 1 91 ? 17.241 -5.708 -33.829 1.00 84.88 91 LYS A O 1
ATOM 719 N N . VAL A 1 92 ? 16.693 -7.792 -33.210 1.00 85.12 92 VAL A N 1
ATOM 720 C CA . VAL A 1 92 ? 17.663 -7.868 -32.111 1.00 85.12 92 VAL A CA 1
ATOM 721 C C . VAL A 1 92 ? 18.902 -8.607 -32.601 1.00 85.12 92 VAL A C 1
ATOM 723 O O . VAL A 1 92 ? 18.843 -9.798 -32.893 1.00 85.12 92 VAL A O 1
ATOM 726 N N . GLU A 1 93 ? 20.014 -7.886 -32.695 1.00 86.38 93 GLU A N 1
ATOM 727 C CA . GLU A 1 93 ? 21.312 -8.405 -33.138 1.00 86.38 93 GLU A CA 1
ATOM 728 C C . GLU A 1 93 ? 22.205 -8.737 -31.930 1.00 86.38 93 GLU A C 1
ATOM 730 O O . GLU A 1 93 ? 22.033 -8.161 -30.853 1.00 86.38 93 GLU A O 1
ATOM 735 N N . VAL A 1 94 ? 23.168 -9.652 -32.092 1.00 86.44 94 VAL A N 1
ATOM 736 C CA . VAL A 1 94 ? 24.082 -10.107 -31.016 1.00 86.44 94 VAL A CA 1
ATOM 737 C C . VAL A 1 94 ? 24.896 -8.939 -30.448 1.00 86.44 94 VAL A C 1
ATOM 739 O O . VAL A 1 94 ? 25.181 -8.866 -29.258 1.00 86.44 94 VAL A O 1
ATOM 742 N N . GLU A 1 95 ? 25.203 -7.954 -31.280 1.00 83.00 95 GLU A N 1
ATOM 743 C CA . GLU A 1 95 ? 25.892 -6.719 -30.928 1.00 83.00 95 GLU A CA 1
ATOM 744 C C . GLU A 1 95 ? 25.127 -5.887 -29.880 1.00 83.00 95 GLU A C 1
ATOM 746 O O . GLU A 1 95 ? 25.731 -5.073 -29.175 1.00 83.00 95 GLU A O 1
ATOM 751 N N . LEU A 1 96 ? 23.812 -6.102 -29.735 1.00 84.38 96 LEU A N 1
ATOM 752 C CA . LEU A 1 96 ? 22.981 -5.440 -28.729 1.00 84.38 96 LEU A CA 1
ATOM 753 C C . LEU A 1 96 ? 23.066 -6.090 -27.344 1.00 84.38 96 LEU A C 1
ATOM 755 O O . LEU A 1 96 ? 22.617 -5.463 -26.384 1.00 84.38 96 LEU A O 1
ATOM 759 N N . GLU A 1 97 ? 23.656 -7.285 -27.200 1.00 82.94 97 GLU A N 1
ATOM 760 C CA . GLU A 1 97 ? 23.769 -7.990 -25.910 1.00 82.94 97 GLU A CA 1
ATOM 761 C C . GLU A 1 97 ? 24.348 -7.082 -24.824 1.00 82.94 97 GLU A C 1
ATOM 763 O O . GLU A 1 97 ? 23.745 -6.913 -23.769 1.00 82.94 97 GLU A O 1
ATOM 768 N N . GLY A 1 98 ? 25.461 -6.400 -25.111 1.00 70.56 98 GLY A N 1
ATOM 769 C CA . GLY A 1 98 ? 26.099 -5.503 -24.145 1.00 70.56 98 GLY A CA 1
ATOM 770 C C . GLY A 1 98 ? 25.265 -4.265 -23.790 1.00 70.56 98 GLY A C 1
ATOM 771 O O . GLY A 1 98 ? 25.370 -3.749 -22.678 1.00 70.56 98 GLY A O 1
ATOM 772 N N . ILE A 1 99 ? 24.425 -3.781 -24.712 1.00 80.56 99 ILE A N 1
ATOM 773 C CA . ILE A 1 99 ? 23.525 -2.642 -24.463 1.00 80.56 99 ILE A CA 1
ATOM 774 C C . ILE A 1 99 ? 22.365 -3.080 -23.566 1.00 80.56 99 ILE A C 1
ATOM 776 O O . ILE A 1 99 ? 22.016 -2.372 -22.620 1.00 80.56 99 ILE A O 1
ATOM 780 N N . LEU A 1 100 ? 21.784 -4.244 -23.854 1.00 81.44 100 LEU A N 1
ATOM 781 C CA . LEU A 1 100 ? 20.694 -4.828 -23.077 1.00 81.44 100 LEU A CA 1
ATOM 782 C C . LEU A 1 100 ? 21.162 -5.245 -21.680 1.00 81.44 100 LEU A C 1
ATOM 784 O O . LEU A 1 100 ? 20.472 -4.981 -20.702 1.00 81.44 100 LEU A O 1
ATOM 788 N N . GLU A 1 101 ? 22.357 -5.820 -21.566 1.00 82.69 101 GLU A N 1
ATOM 789 C CA . GLU A 1 101 ? 22.965 -6.194 -20.286 1.00 82.69 101 GLU A CA 1
ATOM 790 C C . GLU A 1 101 ? 23.132 -4.980 -19.378 1.00 82.69 101 GLU A C 1
ATOM 792 O O . GLU A 1 101 ? 22.741 -5.012 -18.216 1.00 82.69 101 GLU A O 1
ATOM 797 N N . ARG A 1 102 ? 23.575 -3.845 -19.930 1.00 75.25 102 ARG A N 1
ATOM 798 C CA . ARG A 1 102 ? 23.694 -2.603 -19.160 1.00 75.25 102 ARG A CA 1
ATOM 799 C C . ARG A 1 102 ? 22.357 -2.117 -18.592 1.00 75.25 102 ARG A C 1
ATOM 801 O O . ARG A 1 102 ? 22.354 -1.451 -17.560 1.00 75.25 102 ARG A O 1
ATOM 808 N N . LYS A 1 103 ? 21.226 -2.449 -19.224 1.00 87.00 103 LYS A N 1
ATOM 809 C CA . LYS A 1 103 ? 19.899 -2.082 -18.711 1.00 87.00 103 LYS A CA 1
ATOM 810 C C . LYS A 1 103 ? 19.508 -2.833 -17.447 1.00 87.00 103 LYS A C 1
ATOM 812 O O . LYS A 1 103 ? 18.672 -2.319 -16.712 1.00 87.00 103 LYS A O 1
ATOM 817 N N . ILE A 1 104 ? 20.130 -3.974 -17.148 1.00 88.44 104 ILE A N 1
ATOM 818 C CA . ILE A 1 104 ? 19.894 -4.710 -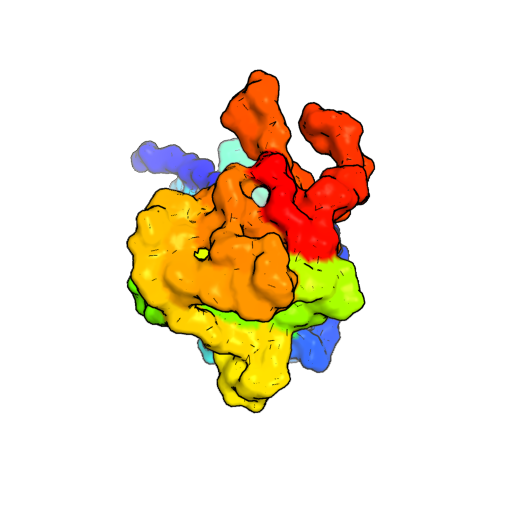15.898 1.00 88.44 104 ILE A CA 1
ATOM 819 C C . ILE A 1 104 ? 20.195 -3.812 -14.692 1.00 88.44 104 ILE A C 1
ATOM 821 O O . ILE A 1 104 ? 19.414 -3.781 -13.742 1.00 88.44 104 ILE A O 1
ATOM 825 N N . HIS A 1 105 ? 21.257 -3.004 -14.772 1.00 85.00 105 HIS A N 1
ATOM 826 C CA . HIS A 1 105 ? 21.596 -2.038 -13.732 1.00 85.00 105 HIS A CA 1
ATOM 827 C C . HIS A 1 105 ? 20.470 -1.033 -13.470 1.00 85.00 105 HIS A C 1
ATOM 829 O O . HIS A 1 105 ? 20.045 -0.883 -12.325 1.00 85.00 105 HIS A O 1
ATOM 835 N N . ASP A 1 106 ? 19.985 -0.366 -14.519 1.00 83.25 106 ASP A N 1
ATOM 836 C CA . ASP A 1 106 ? 18.916 0.631 -14.410 1.00 83.25 106 ASP A CA 1
ATOM 837 C C . ASP A 1 106 ? 17.628 -0.030 -13.885 1.00 83.25 106 ASP A C 1
ATOM 839 O O . ASP A 1 106 ? 16.964 0.486 -12.991 1.00 83.25 106 ASP A O 1
ATOM 843 N N . ILE A 1 107 ? 17.283 -1.208 -14.416 1.00 90.81 107 ILE A N 1
ATOM 844 C CA . ILE A 1 107 ? 16.063 -1.938 -14.053 1.00 90.81 107 ILE A CA 1
ATOM 845 C C . ILE A 1 107 ? 16.077 -2.322 -12.574 1.00 90.81 107 ILE A C 1
ATOM 847 O O . ILE A 1 107 ? 15.091 -2.072 -11.886 1.00 90.81 107 ILE A O 1
ATOM 851 N N . ILE A 1 108 ? 17.172 -2.903 -12.075 1.00 92.88 108 ILE A N 1
ATOM 852 C CA . ILE A 1 108 ? 17.240 -3.344 -10.677 1.00 92.88 108 ILE A CA 1
ATOM 853 C C . ILE A 1 108 ? 17.247 -2.150 -9.725 1.00 92.88 108 ILE A C 1
ATOM 855 O O . ILE A 1 108 ? 16.565 -2.200 -8.708 1.00 92.88 108 ILE A O 1
ATOM 859 N N . ASN A 1 109 ? 17.978 -1.077 -10.039 1.00 88.44 109 ASN A N 1
ATOM 860 C CA . ASN A 1 109 ? 18.026 0.098 -9.164 1.00 88.44 109 ASN A CA 1
ATOM 861 C C . ASN A 1 109 ? 16.719 0.904 -9.157 1.00 88.44 109 ASN A C 1
ATOM 863 O O . ASN A 1 109 ? 16.511 1.692 -8.247 1.00 88.44 109 ASN A O 1
ATOM 867 N N . ASN A 1 110 ? 15.815 0.690 -10.115 1.00 90.38 110 ASN A N 1
ATOM 868 C CA . ASN A 1 110 ? 14.468 1.260 -10.059 1.00 90.38 110 ASN A CA 1
ATOM 869 C C . ASN A 1 110 ? 13.535 0.515 -9.094 1.00 90.38 110 ASN A C 1
ATOM 871 O O . ASN A 1 110 ? 12.412 0.964 -8.886 1.00 90.38 110 ASN A O 1
ATOM 875 N N . ILE A 1 111 ? 13.943 -0.627 -8.539 1.00 91.75 111 ILE A N 1
ATOM 876 C CA . ILE A 1 111 ? 13.132 -1.398 -7.594 1.00 91.75 111 ILE A CA 1
ATOM 877 C C . ILE A 1 111 ? 13.440 -0.909 -6.178 1.00 91.75 111 ILE A C 1
ATOM 879 O O . ILE A 1 111 ? 14.597 -0.931 -5.759 1.00 91.75 111 ILE A O 1
ATOM 883 N N . GLN A 1 112 ? 12.406 -0.514 -5.432 1.00 87.38 112 GLN A N 1
ATOM 884 C CA . GLN A 1 112 ? 12.541 -0.062 -4.047 1.00 87.38 112 GLN A CA 1
ATOM 885 C C . GLN A 1 112 ? 13.347 -1.057 -3.196 1.00 87.38 112 GLN A C 1
ATOM 887 O O . GLN A 1 112 ? 13.039 -2.252 -3.150 1.00 87.38 112 GLN A O 1
ATOM 892 N N . GLY A 1 113 ? 14.398 -0.535 -2.551 1.00 89.25 113 GLY A N 1
ATOM 893 C CA . GLY A 1 113 ? 15.351 -1.246 -1.702 1.00 89.25 113 GLY A CA 1
ATOM 894 C C . GLY A 1 113 ? 15.988 -2.489 -2.307 1.00 89.25 113 GLY A C 1
ATOM 895 O O . GLY A 1 113 ? 16.414 -3.409 -1.594 1.00 89.25 113 GLY A O 1
ATOM 896 N N . MET A 1 114 ? 16.165 -2.442 -3.622 1.00 93.31 114 MET A N 1
ATOM 897 C CA . MET A 1 114 ? 17.242 -3.124 -4.312 1.00 93.31 114 MET A CA 1
ATOM 898 C C . MET A 1 114 ? 18.391 -2.145 -4.554 1.00 93.31 114 MET A C 1
ATOM 900 O O . MET A 1 114 ? 18.210 -0.950 -4.745 1.00 93.31 114 MET A O 1
ATOM 904 N N . MET A 1 115 ? 19.608 -2.667 -4.565 1.00 93.56 115 MET A N 1
ATOM 905 C CA . MET A 1 115 ? 20.791 -1.939 -5.016 1.00 93.56 115 MET A CA 1
ATOM 906 C C . MET A 1 115 ? 21.546 -2.854 -5.961 1.00 93.56 115 MET A C 1
ATOM 908 O O . MET A 1 115 ? 21.782 -4.004 -5.600 1.00 93.56 115 MET A O 1
ATOM 912 N N . HIS A 1 116 ? 21.965 -2.353 -7.119 1.00 95.19 116 HIS A N 1
ATOM 913 C CA . HIS A 1 116 ? 22.829 -3.062 -8.061 1.00 95.19 116 HIS A CA 1
ATOM 914 C C . HIS A 1 116 ? 24.033 -2.198 -8.438 1.00 95.19 116 HIS A C 1
ATOM 916 O O . HIS A 1 116 ? 23.893 -1.029 -8.794 1.00 95.19 116 HIS A O 1
ATOM 922 N N . LEU A 1 117 ? 25.231 -2.774 -8.382 1.00 87.56 117 LEU A N 1
ATOM 923 C CA . LEU A 1 117 ? 26.493 -2.132 -8.737 1.00 87.56 117 LEU A CA 1
ATOM 924 C C . LEU A 1 117 ? 27.321 -3.046 -9.641 1.00 87.56 117 LEU A C 1
ATOM 926 O O . LEU A 1 117 ? 27.167 -4.267 -9.619 1.00 87.56 117 LEU A O 1
ATOM 930 N N . ASN A 1 118 ? 28.273 -2.433 -10.347 1.00 88.19 118 ASN A N 1
ATOM 931 C CA . ASN A 1 118 ? 29.160 -3.079 -11.314 1.00 88.19 118 ASN A CA 1
ATOM 932 C C . ASN A 1 118 ? 28.381 -3.708 -12.480 1.00 88.19 118 ASN A C 1
ATOM 934 O O . ASN A 1 118 ? 27.312 -3.217 -12.837 1.00 88.19 118 ASN A O 1
ATOM 938 N N . GLN A 1 119 ? 28.982 -4.703 -13.133 1.00 77.56 119 GLN A N 1
ATOM 939 C CA . GLN A 1 119 ? 28.460 -5.330 -14.342 1.00 77.56 119 GLN A CA 1
ATOM 940 C C . GLN A 1 119 ? 29.059 -6.726 -14.543 1.00 77.56 119 GLN A C 1
ATOM 942 O O . GLN A 1 119 ? 30.117 -7.046 -13.977 1.00 77.56 119 GLN A O 1
ATOM 947 N N . ARG A 1 120 ? 28.445 -7.526 -15.419 1.00 84.62 120 ARG A N 1
ATOM 948 C CA . ARG A 1 120 ? 28.968 -8.829 -15.876 1.00 84.62 120 ARG A CA 1
ATOM 949 C C . ARG A 1 120 ? 29.295 -9.763 -14.712 1.00 84.62 120 ARG A C 1
ATOM 951 O O . ARG A 1 120 ? 28.481 -9.973 -13.829 1.00 84.62 120 ARG A O 1
ATOM 958 N N . TYR A 1 121 ? 30.500 -10.324 -14.671 1.00 84.81 121 TYR A N 1
ATOM 959 C CA . TYR A 1 121 ? 30.952 -11.266 -13.644 1.00 84.81 121 TYR A CA 1
ATOM 960 C C . TYR A 1 121 ? 31.306 -10.605 -12.299 1.00 84.81 121 TYR A C 1
ATOM 962 O O . TYR A 1 121 ? 31.741 -11.283 -11.360 1.00 84.81 121 TYR A O 1
ATOM 970 N N . ASP A 1 122 ? 31.177 -9.279 -12.196 1.00 82.94 122 ASP A N 1
ATOM 971 C CA . ASP A 1 122 ? 31.540 -8.534 -10.992 1.00 82.94 122 ASP A CA 1
ATOM 972 C C . ASP A 1 122 ? 30.371 -7.805 -10.330 1.00 82.94 122 ASP A C 1
ATOM 974 O O . ASP A 1 122 ? 30.587 -6.930 -9.492 1.00 82.94 122 ASP A O 1
ATOM 978 N N . ILE A 1 123 ? 29.138 -8.206 -10.657 1.00 87.69 123 ILE A N 1
ATOM 979 C CA . ILE A 1 123 ? 27.924 -7.649 -10.056 1.00 87.69 123 ILE A CA 1
ATOM 980 C C . ILE A 1 123 ? 27.953 -7.690 -8.527 1.00 87.69 123 ILE A C 1
ATOM 982 O O . ILE A 1 123 ? 28.457 -8.624 -7.887 1.00 87.69 123 ILE A O 1
ATOM 986 N N . TRP A 1 124 ? 27.368 -6.662 -7.933 1.00 92.25 124 TRP A N 1
ATOM 987 C CA . TRP A 1 124 ? 27.174 -6.572 -6.499 1.00 92.25 124 TRP A CA 1
ATOM 988 C C . TRP A 1 124 ? 25.807 -5.991 -6.211 1.00 92.25 124 TRP A C 1
ATOM 990 O O . TRP A 1 124 ? 25.577 -4.801 -6.421 1.00 92.25 124 TRP A O 1
ATOM 1000 N N . CYS A 1 125 ? 24.919 -6.835 -5.693 1.00 95.06 125 CYS A N 1
ATOM 1001 C CA . CYS A 1 125 ? 23.570 -6.421 -5.360 1.00 95.06 125 CYS A CA 1
ATOM 1002 C C . CYS A 1 125 ? 23.285 -6.560 -3.870 1.00 95.06 125 CYS A C 1
ATOM 1004 O O . CYS A 1 125 ? 23.907 -7.362 -3.165 1.00 95.06 125 CYS A O 1
ATOM 1006 N N . ARG A 1 126 ? 22.322 -5.780 -3.388 1.00 94.94 126 ARG A N 1
ATOM 1007 C CA . ARG A 1 126 ? 21.774 -5.898 -2.037 1.00 94.94 126 ARG A CA 1
ATOM 1008 C C . ARG A 1 126 ? 20.261 -5.778 -2.057 1.00 94.94 126 ARG A C 1
ATOM 1010 O O . ARG A 1 126 ? 19.715 -5.071 -2.894 1.00 94.94 126 ARG A O 1
ATOM 1017 N N . ILE A 1 127 ? 19.638 -6.445 -1.093 1.00 93.69 127 ILE A N 1
ATOM 1018 C CA . ILE A 1 127 ? 18.212 -6.340 -0.768 1.00 93.69 127 ILE A CA 1
ATOM 1019 C C . ILE A 1 127 ? 18.102 -5.723 0.625 1.00 93.69 127 ILE A C 1
ATOM 1021 O O . ILE A 1 127 ? 18.856 -6.124 1.516 1.00 93.69 127 ILE A O 1
ATOM 1025 N N . SER A 1 128 ? 17.205 -4.762 0.833 1.00 90.62 128 SER A N 1
ATOM 1026 C CA . SER A 1 128 ? 17.022 -4.096 2.126 1.00 90.62 128 SER A CA 1
ATOM 1027 C C . SER A 1 128 ? 16.229 -4.960 3.128 1.00 90.62 128 SER A C 1
ATOM 1029 O O . SER A 1 128 ? 15.434 -5.825 2.754 1.00 90.62 128 SER A O 1
ATOM 1031 N N . LYS A 1 129 ? 16.431 -4.730 4.434 1.00 85.00 129 LYS A N 1
ATOM 1032 C CA . LYS A 1 129 ? 15.606 -5.323 5.509 1.00 85.00 129 LYS A CA 1
ATOM 1033 C C . LYS A 1 129 ? 14.178 -4.787 5.520 1.00 85.00 129 LYS A C 1
ATOM 1035 O O . LYS A 1 129 ? 13.250 -5.559 5.759 1.00 85.00 129 LYS A O 1
ATOM 1040 N N . ALA A 1 130 ? 14.023 -3.487 5.266 1.00 69.00 130 ALA A N 1
ATOM 1041 C CA . ALA A 1 130 ? 12.735 -2.805 5.305 1.00 69.00 130 ALA A CA 1
ATOM 1042 C C . ALA A 1 130 ? 11.746 -3.438 4.316 1.00 69.00 130 ALA A C 1
ATOM 1044 O O . ALA A 1 130 ? 10.595 -3.678 4.679 1.00 69.00 130 ALA A O 1
ATOM 1045 N N . ASP A 1 131 ? 12.215 -3.826 3.128 1.00 61.66 131 ASP A N 1
ATOM 1046 C CA . ASP A 1 131 ? 11.340 -4.388 2.098 1.00 61.66 131 ASP A CA 1
ATOM 1047 C C . ASP A 1 131 ? 10.997 -5.854 2.333 1.00 61.66 131 ASP A C 1
ATOM 1049 O O . ASP A 1 131 ? 9.858 -6.235 2.090 1.00 61.66 131 ASP A O 1
ATOM 1053 N N . LYS A 1 132 ? 11.884 -6.694 2.893 1.00 55.47 132 LYS A N 1
ATOM 1054 C CA . LYS A 1 132 ? 11.469 -8.065 3.268 1.00 55.47 132 LYS A CA 1
ATOM 1055 C C . LYS A 1 132 ? 10.321 -8.025 4.275 1.00 55.47 132 LYS A C 1
ATOM 1057 O O . LYS A 1 132 ? 9.345 -8.761 4.137 1.00 55.47 132 LYS A O 1
ATOM 1062 N N . GLU A 1 133 ? 10.448 -7.191 5.303 1.00 56.22 133 GLU A N 1
ATOM 1063 C CA . GLU A 1 133 ? 9.451 -7.112 6.365 1.00 56.22 133 GLU A CA 1
ATOM 1064 C C . GLU A 1 133 ? 8.160 -6.438 5.896 1.00 56.22 133 GLU A C 1
ATOM 1066 O O . GLU A 1 133 ? 7.089 -6.888 6.299 1.00 56.22 133 GLU A O 1
ATOM 1071 N N . LYS A 1 134 ? 8.238 -5.398 5.056 1.00 55.06 134 LYS A N 1
ATOM 1072 C CA . LYS A 1 134 ? 7.074 -4.733 4.452 1.00 55.06 134 LYS A CA 1
ATOM 1073 C C . LYS A 1 134 ? 6.361 -5.665 3.461 1.00 55.06 134 LYS A C 1
ATOM 1075 O O . LYS A 1 134 ? 5.198 -5.988 3.669 1.00 55.06 134 LYS A O 1
ATOM 1080 N N . ASN A 1 135 ? 7.077 -6.250 2.498 1.00 55.59 135 ASN A N 1
ATOM 1081 C CA . ASN A 1 135 ? 6.507 -7.141 1.478 1.00 55.59 135 ASN A CA 1
ATOM 1082 C C . ASN A 1 135 ? 5.874 -8.404 2.070 1.00 55.59 135 ASN A C 1
ATOM 1084 O O . ASN A 1 135 ? 4.793 -8.809 1.651 1.00 55.59 135 ASN A O 1
ATOM 1088 N N . ALA A 1 136 ? 6.518 -9.041 3.055 1.00 55.84 136 ALA A N 1
ATOM 1089 C CA . ALA A 1 136 ? 5.960 -10.233 3.695 1.00 55.84 136 ALA A CA 1
ATOM 1090 C C . ALA A 1 136 ? 4.705 -9.925 4.531 1.00 55.84 136 ALA A C 1
ATOM 1092 O O . ALA A 1 136 ? 3.872 -10.814 4.724 1.00 55.84 136 ALA A O 1
ATOM 1093 N N . ARG A 1 137 ? 4.570 -8.697 5.049 1.00 55.75 137 ARG A N 1
ATOM 1094 C CA . ARG A 1 137 ? 3.377 -8.238 5.778 1.00 55.75 137 ARG A CA 1
ATOM 1095 C C . ARG A 1 137 ? 2.254 -7.840 4.824 1.00 55.75 137 ARG A C 1
ATOM 1097 O O . ARG A 1 137 ? 1.125 -8.303 5.001 1.00 55.75 137 ARG A O 1
ATOM 1104 N N . ASP A 1 138 ? 2.579 -7.090 3.778 1.00 58.50 138 ASP A N 1
ATOM 1105 C CA . ASP A 1 138 ? 1.617 -6.615 2.784 1.00 58.50 138 ASP A CA 1
ATOM 1106 C C . ASP A 1 138 ? 1.060 -7.783 1.952 1.00 58.50 138 ASP A C 1
ATOM 1108 O O . ASP A 1 138 ? -0.157 -7.923 1.828 1.00 58.50 138 ASP A O 1
ATOM 1112 N N . MET A 1 139 ? 1.907 -8.717 1.490 1.00 58.41 139 MET A N 1
ATOM 1113 C CA . MET A 1 139 ? 1.448 -9.920 0.771 1.00 58.41 139 MET A CA 1
ATOM 1114 C C . MET A 1 139 ? 0.530 -10.813 1.610 1.00 58.41 139 MET A C 1
ATOM 1116 O O . MET A 1 139 ? -0.419 -11.382 1.075 1.00 58.41 139 MET A O 1
ATOM 1120 N N . LYS A 1 140 ? 0.795 -10.959 2.916 1.00 60.75 140 LYS A N 1
ATOM 1121 C CA . LYS A 1 140 ? -0.062 -11.773 3.791 1.00 60.75 140 LYS A CA 1
ATOM 1122 C C . LYS A 1 140 ? -1.448 -11.165 3.960 1.00 60.75 140 LYS A C 1
ATOM 1124 O O . LYS A 1 140 ? -2.400 -11.919 4.109 1.00 60.75 140 LYS A O 1
ATOM 1129 N N . THR A 1 141 ? -1.554 -9.839 3.934 1.00 59.44 141 THR A N 1
ATOM 1130 C CA . THR A 1 141 ? -2.843 -9.150 4.053 1.00 59.44 141 THR A CA 1
ATOM 1131 C C . THR A 1 141 ? -3.619 -9.193 2.731 1.00 59.44 141 THR A C 1
ATOM 1133 O O . THR A 1 141 ? -4.817 -9.433 2.759 1.00 59.44 141 THR A O 1
ATOM 1136 N N . ARG A 1 142 ? -2.945 -9.092 1.570 1.00 65.44 142 ARG A N 1
ATOM 1137 C CA . ARG A 1 142 ? -3.576 -9.124 0.228 1.00 65.44 142 ARG A CA 1
ATOM 1138 C C . ARG A 1 142 ? -4.393 -10.391 -0.088 1.00 65.44 142 ARG A C 1
ATOM 1140 O O . ARG A 1 142 ? -5.217 -10.366 -0.992 1.00 65.44 142 ARG A O 1
ATOM 1147 N N . GLY A 1 143 ? -4.152 -11.507 0.603 1.00 70.94 143 GLY A N 1
ATOM 1148 C CA . GLY A 1 143 ? -4.904 -12.756 0.412 1.00 70.94 143 GLY A CA 1
ATOM 1149 C C . GLY A 1 143 ? -6.071 -12.961 1.380 1.00 70.94 143 GLY A C 1
ATOM 1150 O O . GLY A 1 143 ? -6.753 -13.973 1.270 1.00 70.94 143 GLY A O 1
ATOM 1151 N N . MET A 1 144 ? -6.261 -12.059 2.343 1.00 84.62 144 MET A N 1
ATOM 1152 C CA . MET A 1 144 ? -7.281 -12.182 3.382 1.00 84.62 144 MET A CA 1
ATOM 1153 C C . MET A 1 144 ? -8.551 -11.433 2.980 1.00 84.62 144 MET A C 1
ATOM 1155 O O . MET A 1 144 ? -8.464 -10.333 2.439 1.00 84.62 144 MET A O 1
ATOM 1159 N N . LYS A 1 145 ? -9.716 -12.007 3.290 1.00 90.31 145 LYS A N 1
ATOM 1160 C CA . LYS A 1 145 ? -11.021 -11.396 3.012 1.00 90.31 145 LYS A CA 1
ATOM 1161 C C . LYS A 1 145 ? -11.708 -10.876 4.269 1.00 90.31 145 LYS A C 1
ATOM 1163 O O . LYS A 1 145 ? -11.573 -11.460 5.349 1.00 90.31 145 LYS A O 1
ATOM 1168 N N . ASP A 1 146 ? -12.461 -9.785 4.143 1.00 93.75 146 ASP A N 1
ATOM 1169 C CA . ASP A 1 146 ? -13.203 -9.197 5.261 1.00 93.75 146 ASP A CA 1
ATOM 1170 C C . ASP A 1 146 ? -14.282 -10.163 5.789 1.00 93.75 146 ASP A C 1
ATOM 1172 O O . ASP A 1 146 ? -14.637 -10.129 6.974 1.00 93.75 146 ASP A O 1
ATOM 1176 N N . GLU A 1 147 ? -14.767 -11.089 4.955 1.00 91.44 147 GLU A N 1
ATOM 1177 C CA . GLU A 1 147 ? -15.676 -12.170 5.346 1.00 91.44 147 GLU A CA 1
ATOM 1178 C C . GLU A 1 147 ? -15.018 -13.208 6.265 1.00 91.44 147 GLU A C 1
ATOM 1180 O O . GLU A 1 147 ? -15.704 -13.785 7.107 1.00 91.44 147 GLU A O 1
ATOM 1185 N N . GLU A 1 148 ? -13.705 -13.422 6.149 1.00 92.06 148 GLU A N 1
ATOM 1186 C CA . GLU A 1 148 ? -12.961 -14.478 6.855 1.00 92.06 148 GLU A CA 1
ATOM 1187 C C . GLU A 1 148 ? -12.542 -14.085 8.279 1.00 92.06 148 GLU A C 1
ATOM 1189 O O . GLU A 1 148 ? -12.011 -14.912 9.025 1.00 92.06 148 GLU A O 1
ATOM 1194 N N . VAL A 1 149 ? -12.756 -12.825 8.672 1.00 94.25 149 VAL A N 1
ATOM 1195 C CA . VAL A 1 149 ? -12.381 -12.309 9.994 1.00 94.25 149 VAL A CA 1
ATOM 1196 C C . VAL A 1 149 ? -13.590 -11.817 10.783 1.00 94.25 149 VAL A C 1
ATOM 1198 O O . VAL A 1 149 ? -14.453 -11.118 10.262 1.00 94.25 149 VAL A O 1
ATOM 1201 N N . ASP A 1 150 ? -13.621 -12.097 12.084 1.00 96.88 150 ASP A N 1
ATOM 1202 C CA . ASP A 1 150 ? -14.683 -11.614 12.987 1.00 96.88 150 ASP A CA 1
ATOM 1203 C C . ASP A 1 150 ? -14.330 -10.292 13.689 1.00 96.88 150 ASP A C 1
ATOM 1205 O O . ASP A 1 150 ? -15.111 -9.756 14.480 1.00 96.88 150 ASP A O 1
ATOM 1209 N N . VAL A 1 151 ? -13.131 -9.764 13.432 1.00 97.69 151 VAL A N 1
ATOM 1210 C CA . VAL A 1 151 ? -12.572 -8.591 14.110 1.00 97.69 151 VAL A CA 1
ATOM 1211 C C . VAL A 1 151 ? -11.897 -7.676 13.093 1.00 97.69 151 VAL A C 1
ATOM 1213 O O . VAL A 1 151 ? -11.003 -8.095 12.357 1.00 97.69 151 VAL A O 1
ATOM 1216 N N . PHE A 1 152 ? -12.283 -6.406 13.107 1.00 98.50 152 PHE A N 1
ATOM 1217 C CA . PHE A 1 152 ? -11.540 -5.302 12.504 1.00 98.50 152 PHE A CA 1
ATOM 1218 C C . PHE A 1 152 ? -10.707 -4.590 13.568 1.00 98.50 152 PHE A C 1
ATOM 1220 O O . PHE A 1 152 ? -10.775 -4.919 14.752 1.00 98.50 152 PHE A O 1
ATOM 1227 N N . TYR A 1 153 ? -9.917 -3.600 13.170 1.00 98.44 153 TYR A N 1
ATOM 1228 C CA . TYR A 1 153 ? -9.130 -2.811 14.111 1.00 98.44 153 TYR A CA 1
ATOM 1229 C C . TYR A 1 153 ? -9.373 -1.322 13.947 1.00 98.44 153 TYR A C 1
ATOM 1231 O O . TYR A 1 153 ? -9.466 -0.804 12.840 1.00 98.44 153 TYR A O 1
ATOM 1239 N N . GLY A 1 154 ? -9.453 -0.624 15.073 1.00 97.88 154 GLY A N 1
ATOM 1240 C CA . GLY A 1 154 ? -9.480 0.827 15.115 1.00 97.88 154 GLY A CA 1
ATOM 1241 C C . GLY A 1 154 ? -8.075 1.405 15.233 1.00 97.88 154 GLY A C 1
ATOM 1242 O O . GLY A 1 154 ? -7.183 0.766 15.794 1.00 97.88 154 GLY A O 1
ATOM 1243 N N . CYS A 1 155 ? -7.879 2.629 14.745 1.00 97.00 155 CYS A N 1
ATOM 1244 C CA . CYS A 1 155 ? -6.713 3.447 15.071 1.00 97.00 155 CYS A CA 1
ATOM 1245 C C . CYS A 1 155 ? -7.121 4.891 15.393 1.00 97.00 155 CYS A C 1
ATOM 1247 O O . CYS A 1 155 ? -7.746 5.562 14.569 1.00 97.00 155 CYS A O 1
ATOM 1249 N N . THR A 1 1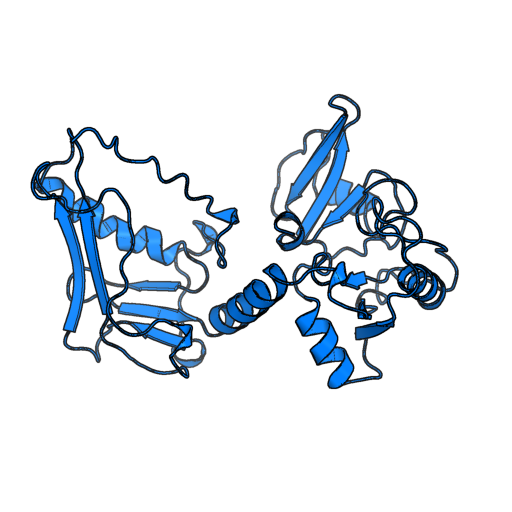56 ? -6.731 5.381 16.571 1.00 96.44 156 THR A N 1
ATOM 1250 C CA . THR A 1 156 ? -6.977 6.760 17.048 1.00 96.44 156 THR A CA 1
ATOM 1251 C C . THR A 1 156 ? -5.724 7.638 17.041 1.00 96.44 156 THR A C 1
ATOM 1253 O O . THR A 1 156 ? -5.756 8.765 17.527 1.00 96.44 156 THR A O 1
ATOM 1256 N N . LEU A 1 157 ? -4.608 7.168 16.468 1.00 89.69 157 LEU A N 1
ATOM 1257 C CA . LEU A 1 157 ? -3.309 7.854 16.538 1.00 89.69 157 LEU A CA 1
ATOM 1258 C C . LEU A 1 157 ? -3.358 9.306 16.026 1.00 89.69 157 LEU A C 1
ATOM 1260 O O . LEU A 1 157 ? -2.690 10.187 16.562 1.00 89.69 157 LEU A O 1
ATOM 1264 N N . CYS A 1 158 ? -4.179 9.568 15.010 1.00 89.06 158 CYS A N 1
ATOM 1265 C CA . CYS A 1 158 ? -4.316 10.888 14.399 1.00 89.06 158 CYS A CA 1
ATOM 1266 C C . CYS A 1 158 ? -5.291 11.830 15.130 1.00 89.06 158 CYS A C 1
ATOM 1268 O O . CYS A 1 158 ? -5.490 12.958 14.676 1.00 89.06 158 CYS A O 1
ATOM 1270 N N . GLN A 1 159 ? -5.892 11.421 16.255 1.00 92.06 159 GLN A N 1
ATOM 1271 C CA . GLN A 1 159 ? -6.819 12.278 17.007 1.00 92.06 159 GLN A CA 1
ATOM 1272 C C . GLN A 1 159 ? -6.159 13.510 17.633 1.00 92.06 159 GLN A C 1
ATOM 1274 O O . GLN A 1 159 ? -6.852 14.466 17.969 1.00 92.06 159 GLN A O 1
ATOM 1279 N N . SER A 1 160 ? -4.827 13.541 17.714 1.00 83.25 160 SER A N 1
ATOM 1280 C CA . SER A 1 160 ? -4.067 14.728 18.117 1.00 83.25 160 SER A CA 1
ATOM 1281 C C . SER A 1 160 ? -4.303 15.941 17.207 1.00 83.25 160 SER A C 1
ATOM 1283 O O . SER A 1 160 ? -4.193 17.072 17.674 1.00 83.25 160 SER A O 1
ATOM 1285 N N . PHE A 1 161 ? -4.658 15.725 15.935 1.00 82.12 161 PHE A N 1
ATOM 1286 C CA . PHE A 1 161 ? -4.951 16.791 14.968 1.00 82.12 161 PHE A CA 1
ATOM 1287 C C . PHE A 1 161 ? -6.296 16.628 14.238 1.00 82.12 161 PHE A C 1
ATOM 1289 O O . PHE A 1 161 ? -6.773 17.582 13.631 1.00 82.12 161 PHE A O 1
ATOM 1296 N N . ALA A 1 162 ? -6.941 15.461 14.323 1.00 89.88 162 ALA A N 1
ATOM 1297 C CA . ALA A 1 162 ? -8.303 15.222 13.840 1.00 89.88 162 ALA A CA 1
ATOM 1298 C C . ALA A 1 162 ? -9.149 14.557 14.949 1.00 89.88 162 ALA A C 1
ATOM 1300 O O . ALA A 1 162 ? -9.358 13.345 14.913 1.00 89.88 162 ALA A O 1
ATOM 1301 N N . PRO A 1 163 ? -9.645 15.314 15.950 1.00 92.31 163 PRO A N 1
ATOM 1302 C CA . PRO A 1 163 ? -10.139 14.760 17.224 1.00 92.31 163 PRO A CA 1
ATOM 1303 C C . PRO A 1 163 ? -11.343 13.818 17.139 1.00 92.31 163 PRO A C 1
ATOM 1305 O O . PRO A 1 163 ? -11.655 13.119 18.096 1.00 92.31 163 PRO A O 1
ATOM 1308 N N . VAL A 1 164 ? -12.058 13.839 16.018 1.00 95.62 164 VAL A N 1
ATOM 1309 C CA . VAL A 1 164 ? -13.274 13.043 15.788 1.00 95.62 164 VAL A CA 1
ATOM 1310 C C . VAL A 1 164 ? -13.031 11.893 14.807 1.00 95.62 164 VAL A C 1
ATOM 1312 O O . VAL A 1 164 ? -13.932 11.105 14.543 1.00 95.62 164 VAL A O 1
ATOM 1315 N N . HIS A 1 165 ? -11.818 11.801 14.258 1.00 96.62 165 HIS A N 1
ATOM 1316 C CA . HIS A 1 165 ? -11.434 10.779 13.299 1.00 96.62 165 HIS A CA 1
ATOM 1317 C C . HIS A 1 165 ? -11.017 9.491 14.006 1.00 96.62 165 HIS A C 1
ATOM 1319 O O . HIS A 1 165 ? -10.303 9.518 15.009 1.00 96.62 165 HIS A O 1
ATOM 1325 N N . ILE A 1 166 ? -11.381 8.364 13.406 1.00 97.25 166 ILE A N 1
ATOM 1326 C CA . ILE A 1 166 ? -10.722 7.077 13.607 1.00 97.25 166 ILE A CA 1
ATOM 1327 C C . ILE A 1 166 ? -10.536 6.405 12.257 1.00 97.25 166 ILE A C 1
ATOM 1329 O O . ILE A 1 166 ? -11.373 6.589 11.379 1.00 97.25 166 ILE A O 1
ATOM 1333 N N . CYS A 1 167 ? -9.481 5.606 12.109 1.00 97.44 167 CYS A N 1
ATOM 1334 C CA . CYS A 1 167 ? -9.402 4.614 11.037 1.00 97.44 167 CYS A CA 1
ATOM 1335 C C . CYS A 1 167 ? -10.068 3.316 11.482 1.00 97.44 167 CYS A C 1
ATOM 1337 O O . CYS A 1 167 ? -9.777 2.841 12.578 1.00 97.44 167 CYS A O 1
ATOM 1339 N N . ILE A 1 168 ? -10.898 2.737 10.619 1.00 98.25 168 ILE A N 1
ATOM 1340 C CA . ILE A 1 168 ? -11.333 1.344 10.695 1.00 98.25 168 ILE A CA 1
ATOM 1341 C C . ILE A 1 168 ? -10.541 0.570 9.649 1.00 98.25 168 ILE A C 1
ATOM 1343 O O . ILE A 1 168 ? -10.576 0.900 8.466 1.00 98.25 168 ILE A O 1
ATOM 1347 N N . ILE A 1 169 ? -9.789 -0.415 10.120 1.00 97.44 169 ILE A N 1
ATOM 1348 C CA . ILE A 1 169 ? -8.818 -1.186 9.354 1.00 97.44 169 ILE A CA 1
ATOM 1349 C C . ILE A 1 169 ? -9.327 -2.623 9.274 1.00 97.44 169 ILE A C 1
ATOM 1351 O O . ILE A 1 169 ? -9.510 -3.284 10.305 1.00 97.44 169 ILE A O 1
ATOM 1355 N N . SER A 1 170 ? -9.533 -3.103 8.055 1.00 96.62 170 SER A N 1
ATOM 1356 C CA . SER A 1 170 ? -9.923 -4.477 7.736 1.00 96.62 170 SER A CA 1
ATOM 1357 C C . SER A 1 170 ? -8.860 -5.126 6.839 1.00 96.62 170 SER A C 1
ATOM 1359 O O . SER A 1 170 ? -7.972 -4.416 6.351 1.00 96.62 170 SER A O 1
ATOM 1361 N N . PRO A 1 171 ? -8.866 -6.459 6.657 1.00 93.12 171 PRO A N 1
ATOM 1362 C CA . PRO A 1 171 ? -8.003 -7.108 5.673 1.00 93.12 171 PRO A CA 1
ATOM 1363 C C . PRO A 1 171 ? -8.011 -6.433 4.295 1.00 93.12 171 PRO A C 1
ATOM 1365 O O . PRO A 1 171 ? -6.949 -6.165 3.741 1.00 93.12 171 PRO A O 1
ATOM 1368 N N . GLU A 1 172 ? -9.190 -6.065 3.798 1.00 92.38 172 GLU A N 1
ATOM 1369 C CA . GLU A 1 172 ? -9.374 -5.444 2.485 1.00 92.38 172 GLU A CA 1
ATOM 1370 C C . GLU A 1 172 ? -9.388 -3.911 2.542 1.00 92.38 172 GLU A C 1
ATOM 1372 O O . GLU A 1 172 ? -9.559 -3.251 1.519 1.00 92.38 172 GLU A O 1
ATOM 1377 N N . ARG A 1 173 ? -9.161 -3.297 3.708 1.00 94.00 173 ARG A N 1
ATOM 1378 C CA . ARG A 1 173 ? -9.070 -1.839 3.849 1.00 94.00 173 ARG A CA 1
ATOM 1379 C C . ARG A 1 173 ? -7.953 -1.436 4.804 1.00 94.00 173 ARG A C 1
ATOM 1381 O O . ARG A 1 173 ? -8.143 -1.338 6.018 1.00 94.00 173 ARG A O 1
ATOM 1388 N N . ILE A 1 174 ? -6.789 -1.131 4.232 1.00 91.81 174 ILE A N 1
ATOM 1389 C CA . ILE A 1 174 ? -5.650 -0.556 4.960 1.00 91.81 174 ILE A CA 1
ATOM 1390 C C . ILE A 1 174 ? -5.994 0.821 5.553 1.00 91.81 174 ILE A C 1
ATOM 1392 O O . ILE A 1 174 ? -6.879 1.532 5.065 1.00 91.81 174 ILE A O 1
ATOM 1396 N N . SER A 1 175 ? -5.256 1.246 6.583 1.00 93.12 175 SER A N 1
ATOM 1397 C CA . SER A 1 175 ? -5.316 2.634 7.040 1.00 93.12 175 SER A CA 1
ATOM 1398 C C . SER A 1 175 ? -4.990 3.610 5.906 1.00 93.12 175 SER A C 1
ATOM 1400 O O . SER A 1 175 ? -4.106 3.380 5.082 1.00 93.12 175 SER A O 1
ATOM 1402 N N . LEU A 1 176 ? -5.654 4.767 5.902 1.00 91.25 176 LEU A N 1
ATOM 1403 C CA . LEU A 1 176 ? -5.492 5.758 4.834 1.00 91.25 176 LEU A CA 1
ATOM 1404 C C . LEU A 1 176 ? -4.054 6.287 4.674 1.00 91.25 176 LEU A C 1
ATOM 1406 O O . LEU A 1 176 ? -3.708 6.784 3.611 1.00 91.25 176 LEU A O 1
ATOM 1410 N N . CYS A 1 177 ? -3.209 6.166 5.703 1.00 84.75 177 CYS A N 1
ATOM 1411 C CA . CYS A 1 177 ? -1.798 6.553 5.649 1.00 84.75 177 CYS A CA 1
ATOM 1412 C C . CYS A 1 177 ? -0.89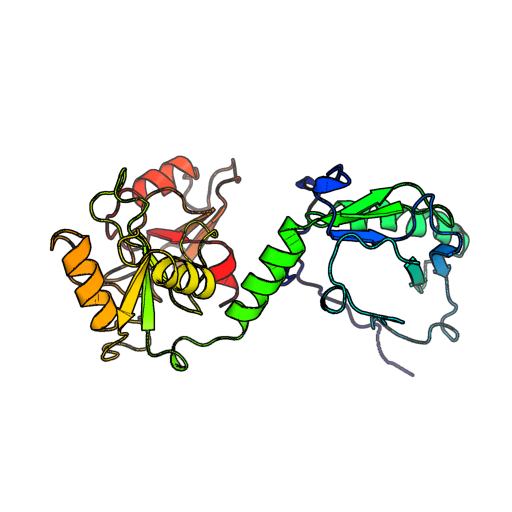0 5.530 4.957 1.00 84.75 177 CYS A C 1
ATOM 1414 O O . CYS A 1 177 ? 0.300 5.799 4.846 1.00 84.75 177 CYS A O 1
ATOM 1416 N N . GLY A 1 178 ? -1.409 4.348 4.609 1.00 79.88 178 GLY A N 1
ATOM 1417 C CA . GLY A 1 178 ? -0.645 3.246 4.017 1.00 79.88 178 GLY A CA 1
ATOM 1418 C C . GLY A 1 178 ? 0.252 2.477 4.994 1.00 79.88 178 GLY A C 1
ATOM 1419 O O . GLY A 1 178 ? 0.817 1.456 4.627 1.00 79.88 178 GLY A O 1
ATOM 1420 N N . ALA A 1 179 ? 0.383 2.933 6.245 1.00 78.44 179 ALA A N 1
ATOM 1421 C CA . ALA A 1 179 ? 1.383 2.411 7.181 1.00 78.44 179 ALA A CA 1
ATOM 1422 C C . ALA A 1 179 ? 0.871 1.351 8.174 1.00 78.44 179 ALA A C 1
ATOM 1424 O O . ALA A 1 179 ? 1.680 0.775 8.899 1.00 78.44 179 ALA A O 1
ATOM 1425 N N . ILE A 1 180 ? -0.445 1.138 8.285 1.00 81.44 180 ILE A N 1
ATOM 1426 C CA . ILE A 1 180 ? -1.027 0.210 9.266 1.00 81.44 180 ILE A CA 1
ATOM 1427 C C . ILE A 1 180 ? -1.991 -0.738 8.552 1.00 81.44 180 ILE A C 1
ATOM 1429 O O . ILE A 1 180 ? -3.143 -0.389 8.280 1.00 81.44 180 ILE A O 1
ATOM 1433 N N . SER A 1 181 ? -1.519 -1.955 8.284 1.00 87.31 181 SER A N 1
ATOM 1434 C CA . SER A 1 181 ? -2.357 -3.063 7.819 1.00 87.31 181 SER A CA 1
ATOM 1435 C C . SER A 1 181 ? -3.190 -3.662 8.959 1.00 87.31 181 SER A C 1
ATOM 1437 O O . SER A 1 181 ? -2.962 -3.390 10.144 1.00 87.31 181 SER A O 1
ATOM 1439 N N . TRP A 1 182 ? -4.134 -4.544 8.622 1.00 93.56 182 TRP A N 1
ATOM 1440 C CA . TRP A 1 182 ? -4.883 -5.312 9.620 1.00 93.56 182 TRP A CA 1
ATOM 1441 C C . TRP A 1 182 ? -3.962 -6.153 10.520 1.00 93.56 182 TRP A C 1
ATOM 1443 O O . TRP A 1 182 ? -4.156 -6.213 11.737 1.00 93.56 182 TRP A O 1
ATOM 1453 N N . LEU A 1 183 ? -2.912 -6.760 9.950 1.00 85.75 183 LEU A N 1
ATOM 1454 C CA . LEU A 1 183 ? -1.936 -7.552 10.704 1.00 85.75 183 LEU A CA 1
ATOM 1455 C C . LEU A 1 183 ? -1.100 -6.686 11.654 1.00 85.75 183 LEU A C 1
ATOM 1457 O O . LEU A 1 183 ? -0.849 -7.117 12.785 1.00 85.75 183 LEU A O 1
ATOM 1461 N N . ASP A 1 184 ? -0.710 -5.481 11.227 1.00 82.44 184 ASP A N 1
ATOM 1462 C CA . ASP A 1 184 ? 0.017 -4.531 12.076 1.00 82.44 184 ASP A CA 1
ATOM 1463 C C . ASP A 1 184 ? -0.866 -4.045 13.226 1.00 82.44 184 ASP A C 1
ATOM 1465 O O . ASP A 1 184 ? -0.440 -4.063 14.380 1.00 82.44 184 ASP A O 1
ATOM 1469 N N . ALA A 1 185 ? -2.122 -3.686 12.941 1.00 90.50 185 ALA A N 1
ATOM 1470 C CA . ALA A 1 185 ? -3.065 -3.240 13.960 1.00 90.50 185 ALA A CA 1
ATOM 1471 C C . ALA A 1 185 ? -3.356 -4.343 14.994 1.00 90.50 185 ALA A C 1
ATOM 1473 O O . ALA A 1 185 ? -3.366 -4.076 16.198 1.00 90.50 185 ALA A O 1
ATOM 1474 N N . ARG A 1 186 ? -3.496 -5.599 14.544 1.00 92.88 186 ARG A N 1
ATOM 1475 C CA . ARG A 1 186 ? -3.611 -6.773 15.421 1.00 92.88 186 ARG A CA 1
ATOM 1476 C C . ARG A 1 186 ? -2.392 -6.952 16.315 1.00 92.88 186 ARG A C 1
ATOM 1478 O O . ARG A 1 186 ? -2.541 -7.211 17.510 1.00 92.88 186 ARG A O 1
ATOM 1485 N N . ALA A 1 187 ? -1.192 -6.863 15.745 1.00 81.00 187 ALA A N 1
ATOM 1486 C CA . ALA A 1 187 ? 0.046 -7.001 16.501 1.00 81.00 187 ALA A CA 1
ATOM 1487 C C . ALA A 1 187 ? 0.192 -5.870 17.532 1.00 81.00 187 ALA A C 1
ATOM 1489 O O . ALA A 1 187 ? 0.464 -6.146 18.700 1.00 81.00 187 ALA A O 1
ATOM 1490 N N . ALA A 1 18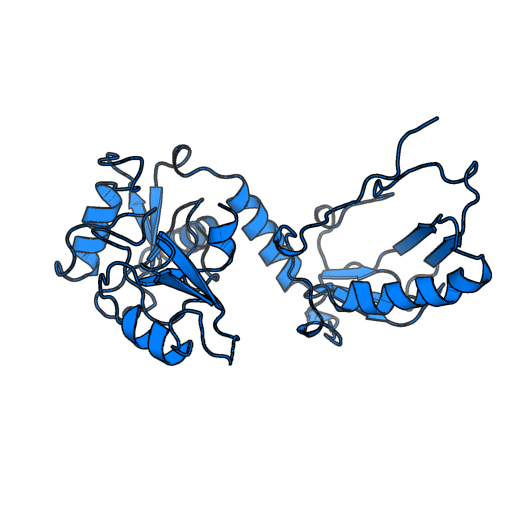8 ? -0.071 -4.625 17.128 1.00 79.88 188 ALA A N 1
ATOM 1491 C CA . ALA A 1 188 ? -0.012 -3.450 17.989 1.00 79.88 188 ALA A CA 1
ATOM 1492 C C . ALA A 1 188 ? -0.991 -3.550 19.169 1.00 79.88 188 ALA A C 1
ATOM 1494 O O . ALA A 1 188 ? -0.571 -3.390 20.315 1.00 79.88 188 ALA A O 1
ATOM 1495 N N . ALA A 1 189 ? -2.253 -3.914 18.913 1.00 91.31 189 ALA A N 1
ATOM 1496 C CA . ALA A 1 189 ? -3.269 -4.092 19.953 1.00 91.31 189 ALA A CA 1
ATOM 1497 C C . ALA A 1 189 ? -2.923 -5.222 20.942 1.00 91.31 189 ALA A C 1
ATOM 1499 O O . ALA A 1 189 ? -3.272 -5.155 22.118 1.00 91.31 189 ALA A O 1
ATOM 1500 N N . LYS A 1 190 ? -2.221 -6.270 20.484 1.00 86.88 190 LYS A N 1
ATOM 1501 C CA . LYS A 1 190 ? -1.759 -7.366 21.350 1.00 86.88 190 LYS A CA 1
ATOM 1502 C C . LYS A 1 190 ? -0.574 -6.958 22.229 1.00 86.88 190 LYS A C 1
ATOM 1504 O O . LYS A 1 190 ? -0.473 -7.425 23.359 1.00 86.88 190 LYS A O 1
ATOM 1509 N N . ILE A 1 191 ? 0.334 -6.139 21.698 1.00 86.19 191 ILE A N 1
ATOM 1510 C CA . ILE A 1 191 ? 1.526 -5.665 22.417 1.00 86.19 191 ILE A CA 1
ATOM 1511 C C . ILE A 1 191 ? 1.145 -4.613 23.459 1.00 86.19 191 ILE A C 1
ATOM 1513 O O . ILE A 1 191 ? 1.628 -4.671 24.586 1.00 86.19 191 ILE A O 1
ATOM 1517 N N . ASN A 1 192 ? 0.287 -3.663 23.087 1.00 88.12 192 ASN A N 1
ATOM 1518 C CA . ASN A 1 192 ? -0.173 -2.598 23.967 1.00 88.12 192 ASN A CA 1
ATOM 1519 C C . ASN A 1 192 ? -1.704 -2.453 23.879 1.00 88.12 192 ASN A C 1
ATOM 1521 O O . ASN A 1 192 ? -2.189 -1.699 23.031 1.00 88.12 192 ASN A O 1
ATOM 1525 N N . PRO A 1 193 ? -2.462 -3.144 24.752 1.00 89.25 193 PRO A N 1
ATOM 1526 C CA . PRO A 1 193 ? -3.926 -3.084 24.769 1.00 89.25 193 PRO A CA 1
ATOM 1527 C C . PRO A 1 193 ? -4.504 -1.688 25.042 1.00 89.25 193 PRO A C 1
ATOM 1529 O O . PRO A 1 193 ? -5.605 -1.392 24.585 1.00 89.25 193 PRO A O 1
ATOM 1532 N N . ASP A 1 194 ? -3.753 -0.831 25.741 1.00 90.31 194 ASP A N 1
ATOM 1533 C CA . ASP A 1 194 ? -4.126 0.560 26.041 1.00 90.31 194 ASP A CA 1
ATOM 1534 C C . ASP A 1 194 ? -3.592 1.551 24.984 1.00 90.31 194 ASP A C 1
ATOM 1536 O O . ASP A 1 194 ? -3.620 2.770 25.167 1.00 90.31 194 ASP A O 1
ATOM 1540 N N . GLY A 1 195 ? -3.052 1.031 23.877 1.00 88.44 195 GLY A N 1
ATOM 1541 C CA . GLY A 1 195 ? -2.515 1.809 22.770 1.00 88.44 195 GLY A CA 1
ATOM 1542 C C . GLY A 1 195 ? -3.585 2.436 21.871 1.00 88.44 195 GLY A C 1
ATOM 1543 O O . GLY A 1 195 ? -4.790 2.354 22.095 1.00 88.44 195 GLY A O 1
ATOM 1544 N N . SER A 1 196 ? -3.122 3.065 20.790 1.00 91.81 196 SER A N 1
ATOM 1545 C CA . SER A 1 196 ? -3.991 3.708 19.797 1.00 91.81 196 SER A CA 1
ATOM 1546 C C . SER A 1 196 ? -4.659 2.721 18.836 1.00 91.81 196 SER A C 1
ATOM 1548 O O . SER A 1 196 ? -5.616 3.102 18.163 1.00 91.81 196 SER A O 1
ATOM 1550 N N . ASN A 1 197 ? -4.176 1.474 18.765 1.00 96.00 197 ASN A N 1
ATOM 1551 C CA . ASN A 1 197 ? -4.778 0.386 18.000 1.00 96.00 197 ASN A CA 1
ATOM 1552 C C . ASN A 1 197 ? -5.557 -0.552 18.919 1.00 96.00 197 ASN A C 1
ATOM 1554 O O . ASN A 1 197 ? -5.022 -1.020 19.920 1.00 96.00 197 ASN A O 1
ATOM 1558 N N . PHE A 1 198 ? -6.797 -0.870 18.558 1.00 97.94 198 PHE A N 1
ATOM 1559 C CA . PHE A 1 198 ? -7.688 -1.678 19.394 1.00 97.94 198 PHE A CA 1
ATOM 1560 C C . PHE A 1 198 ? -8.614 -2.549 18.537 1.00 97.94 198 PHE A C 1
ATOM 1562 O O . PHE A 1 198 ? -8.945 -2.161 17.414 1.00 97.94 198 PHE A O 1
ATOM 1569 N N . PRO A 1 199 ? -9.035 -3.728 19.030 1.00 98.19 199 PRO A N 1
ATOM 1570 C CA . PRO A 1 199 ? -9.944 -4.600 18.297 1.00 98.19 199 PRO A CA 1
ATOM 1571 C C . PRO A 1 199 ? -11.362 -4.017 18.245 1.00 98.19 199 PRO A C 1
ATOM 1573 O O . PRO A 1 199 ? -11.864 -3.461 19.223 1.00 98.19 199 PRO A O 1
ATOM 1576 N N . ILE A 1 200 ? -12.021 -4.202 17.107 1.00 98.50 200 ILE A N 1
ATOM 1577 C CA . ILE A 1 200 ? -13.428 -3.893 16.858 1.00 98.50 200 ILE A CA 1
ATOM 1578 C C . ILE A 1 200 ? -14.100 -5.214 16.464 1.00 98.50 200 ILE A C 1
ATOM 1580 O O . ILE A 1 200 ? -13.874 -5.689 15.350 1.00 98.50 200 ILE A O 1
ATOM 1584 N N . PRO A 1 201 ? -14.905 -5.843 17.339 1.00 98.19 201 PRO A N 1
ATOM 1585 C CA . PRO A 1 201 ? -15.739 -6.972 16.932 1.00 98.19 201 PRO A CA 1
ATOM 1586 C C . PRO A 1 201 ? -16.603 -6.558 15.738 1.00 98.19 201 PRO A C 1
ATOM 1588 O O . PRO A 1 201 ? -17.266 -5.529 15.828 1.00 98.19 201 PRO A O 1
ATOM 1591 N N . LYS A 1 202 ? -16.589 -7.318 14.635 1.00 97.19 202 LYS A N 1
ATOM 1592 C CA . LYS A 1 202 ? -17.245 -6.928 13.372 1.00 97.19 202 LYS A CA 1
ATOM 1593 C C . LYS A 1 202 ? -18.748 -6.691 13.565 1.00 97.19 202 LYS A C 1
ATOM 1595 O O . LYS A 1 202 ? -19.287 -5.689 13.099 1.00 97.19 202 LYS A O 1
ATOM 1600 N N . GLY A 1 203 ? -19.399 -7.549 14.348 1.00 96.94 203 GLY A N 1
ATOM 1601 C CA . GLY A 1 203 ? -20.836 -7.475 14.599 1.00 96.94 203 GLY A CA 1
ATOM 1602 C C . GLY A 1 203 ? -21.658 -7.877 13.372 1.00 96.94 203 GLY A C 1
ATOM 1603 O O . GLY A 1 203 ? -21.184 -8.608 12.504 1.00 96.94 203 GLY A O 1
ATOM 1604 N N . GLU A 1 204 ? -22.902 -7.410 13.315 1.00 97.44 204 GLU A N 1
ATOM 1605 C CA . GLU A 1 204 ? -23.823 -7.685 12.210 1.00 97.44 204 GLU A CA 1
ATOM 1606 C C . GLU A 1 204 ? -23.472 -6.823 10.992 1.00 97.44 204 GLU A C 1
ATOM 1608 O O . GLU A 1 204 ? -23.192 -5.627 11.123 1.00 97.44 204 GLU A O 1
ATOM 1613 N N . CYS A 1 205 ? -23.513 -7.424 9.803 1.00 97.44 205 CYS A N 1
ATOM 1614 C CA . CYS A 1 205 ? -23.426 -6.701 8.540 1.00 97.44 205 CYS A CA 1
ATOM 1615 C C . CYS A 1 205 ? -24.812 -6.144 8.189 1.00 97.44 205 CYS A C 1
ATOM 1617 O O . CYS A 1 205 ? -25.736 -6.908 7.919 1.00 97.44 205 CYS A O 1
ATOM 1619 N N . LEU A 1 206 ? -24.956 -4.819 8.231 1.00 97.81 206 LEU A N 1
ATOM 1620 C CA . LEU A 1 206 ? -26.205 -4.118 7.922 1.00 97.81 206 LEU A CA 1
ATOM 1621 C C . LEU A 1 206 ? -26.358 -3.855 6.421 1.00 97.81 206 LEU A C 1
ATOM 1623 O O . LEU A 1 206 ? -27.471 -3.865 5.905 1.00 97.81 206 LEU A O 1
ATOM 1627 N N . ASP A 1 207 ? -25.241 -3.610 5.733 1.00 97.44 207 ASP A N 1
ATOM 1628 C CA . ASP A 1 207 ? -25.193 -3.410 4.286 1.00 97.44 207 ASP A CA 1
ATOM 1629 C C . ASP A 1 207 ? -23.880 -4.000 3.740 1.00 97.44 207 ASP A C 1
ATOM 1631 O O . ASP A 1 207 ? -22.813 -3.422 3.979 1.00 97.44 207 ASP A O 1
ATOM 1635 N N . PRO A 1 208 ? -23.927 -5.142 3.029 1.00 94.56 208 PRO A N 1
ATOM 1636 C CA . PRO A 1 208 ? -22.731 -5.788 2.497 1.00 94.56 208 PRO A CA 1
ATOM 1637 C C . PRO A 1 208 ? -22.135 -5.051 1.293 1.00 94.56 208 PRO A C 1
ATOM 1639 O O . PRO A 1 208 ? -20.955 -5.216 1.013 1.00 94.56 208 PRO A O 1
ATOM 1642 N N . VAL A 1 209 ? -22.915 -4.221 0.590 1.00 95.19 209 VAL A N 1
ATOM 1643 C CA . VAL A 1 209 ? -22.430 -3.456 -0.570 1.00 95.19 209 VAL A CA 1
ATOM 1644 C C . VAL A 1 209 ? -21.653 -2.234 -0.098 1.00 95.19 209 VAL A C 1
ATOM 1646 O O . VAL A 1 209 ? -20.559 -1.961 -0.579 1.00 95.19 209 VAL A O 1
ATOM 1649 N N . LYS A 1 210 ? -22.198 -1.501 0.878 1.00 96.38 210 LYS A N 1
ATOM 1650 C CA . LYS A 1 210 ? -21.541 -0.317 1.451 1.00 96.38 210 LYS A CA 1
ATOM 1651 C C . LYS A 1 210 ? -20.513 -0.666 2.526 1.00 96.38 210 LYS A C 1
ATOM 1653 O O . LYS A 1 210 ? -19.719 0.197 2.904 1.00 96.38 210 LYS A O 1
ATOM 1658 N N . GLY A 1 211 ? -20.524 -1.897 3.033 1.00 96.88 211 GLY A N 1
ATOM 1659 C CA . GLY A 1 211 ? -19.655 -2.334 4.122 1.00 96.88 211 GLY A CA 1
ATOM 1660 C C . GLY A 1 211 ? -20.023 -1.671 5.442 1.00 96.88 211 GLY A C 1
ATOM 1661 O O . GLY A 1 211 ? -19.161 -1.101 6.109 1.00 96.88 211 GLY A O 1
ATOM 1662 N N . ILE A 1 212 ? -21.311 -1.674 5.792 1.00 98.38 212 ILE A N 1
ATOM 1663 C CA . ILE A 1 212 ? -21.795 -1.120 7.060 1.00 98.38 212 ILE A CA 1
ATOM 1664 C C . ILE A 1 212 ? -21.923 -2.259 8.063 1.00 98.38 212 ILE A C 1
ATOM 1666 O O . ILE A 1 212 ? -22.696 -3.197 7.867 1.00 98.38 212 ILE A O 1
ATOM 1670 N N . PHE A 1 213 ? -21.191 -2.145 9.166 1.00 98.38 213 PHE A N 1
ATOM 1671 C CA . PHE A 1 213 ? -21.147 -3.150 10.222 1.00 98.38 213 PHE A CA 1
ATOM 1672 C C . PHE A 1 213 ? -21.462 -2.514 11.577 1.00 98.38 213 PHE A C 1
ATOM 1674 O O . PHE A 1 213 ? -20.987 -1.412 11.875 1.00 98.38 213 PHE A O 1
ATOM 1681 N N . THR A 1 214 ? -22.233 -3.199 12.426 1.00 98.56 214 THR A N 1
ATOM 1682 C CA . THR A 1 214 ? -22.631 -2.643 13.733 1.00 98.56 214 THR A CA 1
ATOM 1683 C C . THR A 1 214 ? -21.432 -2.377 14.638 1.00 98.56 214 THR A C 1
ATOM 1685 O O . THR A 1 214 ? -21.416 -1.371 15.349 1.00 98.56 214 THR A O 1
ATOM 1688 N N . GLY A 1 215 ? -20.389 -3.208 14.555 1.00 98.44 215 GLY A N 1
ATOM 1689 C CA . GLY A 1 215 ? -19.125 -2.997 15.253 1.00 98.44 215 GLY A CA 1
ATOM 1690 C C . GLY A 1 215 ? -18.408 -1.718 14.835 1.00 98.44 215 GLY A C 1
ATOM 1691 O O . GLY A 1 215 ? -17.999 -0.920 15.681 1.00 98.44 215 GLY A O 1
ATOM 1692 N N . SER A 1 216 ? -18.317 -1.485 13.524 1.00 98.38 216 SER A N 1
ATOM 1693 C CA . SER A 1 216 ? -17.735 -0.269 12.949 1.00 98.38 216 SER A CA 1
ATOM 1694 C C . SER A 1 216 ? -18.503 0.986 13.380 1.00 98.38 216 SER A C 1
ATOM 1696 O O . SER A 1 216 ? -17.890 1.979 13.775 1.00 98.38 216 SER A O 1
ATOM 1698 N N . ASN A 1 217 ? -19.838 0.921 13.392 1.00 98.62 217 ASN A N 1
ATOM 1699 C CA . ASN A 1 217 ? -20.695 2.013 13.863 1.00 98.62 217 ASN A CA 1
ATOM 1700 C C . ASN A 1 217 ? -20.498 2.296 15.360 1.00 98.62 217 ASN A C 1
ATOM 1702 O O . ASN A 1 217 ? -20.315 3.447 15.755 1.00 98.62 217 ASN A O 1
ATOM 1706 N N . ALA A 1 218 ? -20.462 1.259 16.199 1.00 98.50 218 ALA A N 1
ATOM 1707 C CA . ALA A 1 218 ? -20.218 1.416 17.631 1.00 98.50 218 ALA A CA 1
ATOM 1708 C C . ALA A 1 218 ? -18.832 2.021 17.915 1.00 98.50 218 ALA A C 1
ATOM 1710 O O . ALA A 1 218 ? -18.690 2.896 18.775 1.00 98.50 218 ALA A O 1
ATOM 1711 N N . ALA A 1 219 ? -17.807 1.597 17.168 1.00 98.25 219 ALA A N 1
ATOM 1712 C CA . ALA A 1 219 ? -16.468 2.160 17.275 1.00 98.25 219 ALA A CA 1
ATOM 1713 C C . ALA A 1 219 ? -16.451 3.641 16.873 1.00 98.25 219 ALA A C 1
ATOM 1715 O O . ALA A 1 219 ? -15.972 4.474 17.646 1.00 98.25 219 ALA A O 1
ATOM 1716 N N . ILE A 1 220 ? -17.002 4.001 15.709 1.00 97.94 220 ILE A N 1
ATOM 1717 C CA . ILE A 1 220 ? -16.969 5.398 15.266 1.00 97.94 220 ILE A CA 1
ATOM 1718 C C . ILE A 1 220 ? -17.794 6.307 16.177 1.00 97.94 220 ILE A C 1
ATOM 1720 O O . ILE A 1 220 ? -17.321 7.391 16.504 1.00 97.94 220 ILE A O 1
ATOM 1724 N N . GLN A 1 221 ? -18.937 5.854 16.699 1.00 98.19 221 GLN A N 1
ATOM 1725 C CA . GLN A 1 221 ? -19.709 6.591 17.706 1.00 98.19 221 GLN A CA 1
ATOM 1726 C C . GLN A 1 221 ? -18.878 6.863 18.957 1.00 98.19 221 GLN A C 1
ATOM 1728 O O . GLN A 1 221 ? -18.711 8.017 19.357 1.00 98.19 221 GLN A O 1
ATOM 1733 N N . LYS A 1 222 ? -18.283 5.818 19.540 1.00 97.62 222 LYS A N 1
ATOM 1734 C CA . LYS A 1 222 ? -17.480 5.935 20.760 1.00 97.62 222 LYS A CA 1
ATOM 1735 C C . LYS A 1 222 ? -16.304 6.892 20.577 1.00 97.62 222 LYS A C 1
ATOM 1737 O O . LYS A 1 222 ? -16.133 7.820 21.363 1.00 97.62 222 LYS A O 1
ATOM 1742 N N . TYR A 1 223 ? -15.489 6.670 19.550 1.00 97.12 223 TYR A N 1
ATOM 1743 C CA . TYR A 1 223 ? -14.215 7.372 19.410 1.00 97.12 223 TYR A CA 1
ATOM 1744 C C . TYR A 1 223 ? -14.322 8.716 18.681 1.00 97.12 223 TYR A C 1
ATOM 1746 O O . TYR A 1 223 ? -13.400 9.519 18.777 1.00 97.12 223 TYR A O 1
ATOM 1754 N N . SER A 1 224 ? -15.444 9.017 18.020 1.00 96.56 224 SER A N 1
ATOM 1755 C CA . SER A 1 224 ? -15.734 10.367 17.512 1.00 96.56 224 SER A CA 1
ATOM 1756 C C . SER A 1 224 ? -16.385 11.285 18.555 1.00 96.56 224 SER A C 1
ATOM 1758 O O . SER A 1 224 ? -16.786 12.401 18.221 1.00 96.56 224 SER A O 1
ATOM 1760 N N . ASN A 1 225 ? -16.510 10.840 19.813 1.00 95.06 225 ASN A N 1
ATOM 1761 C CA . ASN A 1 225 ? -17.287 11.510 20.861 1.00 95.06 225 ASN A CA 1
ATOM 1762 C C . ASN A 1 225 ? -18.759 11.719 20.453 1.00 95.06 225 ASN A C 1
ATOM 1764 O O . ASN A 1 225 ? -19.306 12.812 20.595 1.00 95.06 225 ASN A O 1
ATOM 1768 N N . ASN A 1 226 ? -19.383 10.670 19.909 1.00 96.12 226 ASN A N 1
ATOM 1769 C CA . ASN A 1 226 ? -20.758 10.637 19.401 1.00 96.12 226 ASN A CA 1
ATOM 1770 C C . ASN A 1 226 ? -21.067 11.645 18.283 1.00 96.12 226 ASN A C 1
ATOM 1772 O O . ASN A 1 226 ? -22.234 11.914 17.999 1.00 96.12 226 ASN A O 1
ATOM 1776 N N . LYS A 1 227 ? -20.056 12.207 17.613 1.00 97.06 227 LYS A N 1
ATOM 1777 C CA . LYS A 1 227 ? -20.299 13.131 16.496 1.00 97.06 227 LYS A CA 1
ATOM 1778 C C . LYS A 1 227 ? -20.638 12.420 15.194 1.00 97.06 227 LYS A C 1
ATOM 1780 O O . LYS A 1 227 ? -21.310 13.005 14.353 1.00 97.06 227 LYS A O 1
ATOM 1785 N N . ILE A 1 228 ? -20.186 11.181 15.031 1.00 97.50 228 ILE A N 1
ATOM 1786 C CA . ILE A 1 228 ? -20.422 10.373 13.837 1.00 97.50 228 ILE A CA 1
ATOM 1787 C C . ILE A 1 228 ? -21.143 9.100 14.252 1.00 97.50 228 ILE A C 1
ATOM 1789 O O . ILE A 1 228 ? -20.708 8.404 15.165 1.00 97.50 228 ILE A O 1
ATOM 1793 N N . GLN A 1 229 ? -22.257 8.817 13.582 1.00 97.50 229 GLN A N 1
ATOM 1794 C CA . GLN A 1 229 ? -23.169 7.739 13.967 1.00 97.50 229 GLN A CA 1
ATOM 1795 C C . GLN A 1 229 ? -22.948 6.454 13.170 1.00 9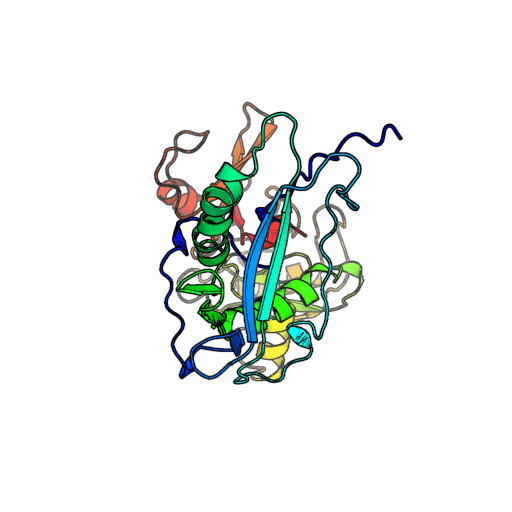7.50 229 GLN A C 1
ATOM 1797 O O . GLN A 1 229 ? -23.186 5.362 13.681 1.00 97.50 229 GLN A O 1
ATOM 1802 N N . GLN A 1 230 ? -22.488 6.578 11.929 1.00 98.19 230 GLN A N 1
ATOM 1803 C CA . GLN A 1 230 ? -22.354 5.465 11.005 1.00 98.19 230 GLN A CA 1
ATOM 1804 C C . GLN A 1 230 ? -21.134 5.655 10.114 1.00 98.19 230 GLN A C 1
ATOM 1806 O O . GLN A 1 230 ? -20.730 6.782 9.823 1.00 98.19 230 GLN A O 1
ATOM 1811 N N . VAL A 1 231 ? -20.571 4.541 9.663 1.00 98.25 231 VAL A N 1
ATOM 1812 C CA . VAL A 1 231 ? -19.482 4.516 8.695 1.00 98.25 231 VAL A CA 1
ATOM 1813 C C . VAL A 1 231 ? -19.678 3.391 7.692 1.00 98.25 231 VAL A C 1
ATOM 1815 O O . VAL A 1 231 ? -19.952 2.252 8.065 1.00 98.25 231 VAL A O 1
ATOM 1818 N N . ALA A 1 232 ? -19.522 3.730 6.419 1.00 98.06 232 ALA A N 1
ATOM 1819 C CA . ALA A 1 232 ? -19.535 2.800 5.308 1.00 98.06 232 ALA A CA 1
ATOM 1820 C C . ALA A 1 232 ? -18.101 2.557 4.810 1.00 98.06 232 ALA A C 1
ATOM 1822 O O . ALA A 1 232 ? -17.348 3.500 4.534 1.00 98.06 232 ALA A O 1
ATOM 1823 N N . LEU A 1 233 ? -17.698 1.285 4.745 1.00 96.94 233 LEU A N 1
ATOM 1824 C CA . LEU A 1 233 ? -16.324 0.902 4.428 1.00 96.94 233 LEU A CA 1
ATOM 1825 C C . LEU A 1 233 ? -16.014 0.817 2.926 1.00 96.94 233 LEU A C 1
ATOM 1827 O O . LEU A 1 233 ? -14.838 0.865 2.576 1.00 96.94 233 LEU A O 1
ATOM 1831 N N . TYR A 1 234 ? -17.000 0.745 2.036 1.00 95.62 234 TYR A N 1
ATOM 1832 C CA . TYR A 1 234 ? -16.746 0.484 0.608 1.00 95.62 234 TYR A CA 1
ATOM 1833 C C . TYR A 1 234 ? -17.362 1.531 -0.331 1.00 95.62 234 TYR A C 1
ATOM 1835 O O . TYR A 1 234 ? -17.530 1.293 -1.521 1.00 95.62 234 TYR A O 1
ATOM 1843 N N . THR A 1 235 ? -17.690 2.718 0.187 1.00 95.25 235 THR A N 1
ATOM 1844 C CA . THR A 1 235 ? -18.262 3.820 -0.600 1.00 95.25 235 THR A CA 1
ATOM 1845 C C . THR A 1 235 ? -17.654 5.169 -0.212 1.00 95.25 235 THR A C 1
ATOM 1847 O O . THR A 1 235 ? -17.273 5.401 0.938 1.00 95.25 235 THR A O 1
ATOM 1850 N N . ILE A 1 236 ? -17.559 6.064 -1.199 1.00 94.94 236 ILE A N 1
ATOM 1851 C CA . ILE A 1 236 ? -17.203 7.482 -1.024 1.00 94.94 236 ILE A CA 1
ATOM 1852 C C . ILE A 1 236 ? -18.442 8.369 -0.776 1.00 94.94 236 ILE A C 1
ATOM 1854 O O . ILE A 1 236 ? -18.325 9.557 -0.478 1.00 94.94 236 ILE A O 1
ATOM 1858 N N . PHE A 1 237 ? -19.633 7.787 -0.872 1.00 95.50 237 PHE A N 1
ATOM 1859 C CA . PHE A 1 237 ? -20.929 8.416 -0.625 1.00 95.50 237 PHE A CA 1
ATOM 1860 C C . PHE A 1 237 ? -21.585 7.824 0.613 1.00 95.50 237 PHE A C 1
ATOM 1862 O O . PHE A 1 237 ? -21.313 6.670 0.932 1.00 95.50 237 PHE A O 1
ATOM 1869 N N . GLU A 1 238 ? -22.485 8.582 1.240 1.00 93.56 238 GLU A N 1
ATOM 1870 C CA . GLU A 1 238 ? -23.328 8.167 2.363 1.00 93.56 238 GLU A CA 1
ATOM 1871 C C . GLU A 1 238 ? -22.569 7.551 3.544 1.00 93.56 238 GLU A C 1
ATOM 1873 O O . GLU A 1 238 ? -22.167 6.390 3.540 1.00 93.56 238 GLU A O 1
ATOM 1878 N N . SER A 1 239 ? -22.441 8.304 4.639 1.00 95.75 239 SER A N 1
ATOM 1879 C CA . SER A 1 239 ? -21.673 7.853 5.815 1.00 95.75 239 SER A CA 1
ATOM 1880 C C . SER A 1 239 ? -20.219 7.497 5.469 1.00 95.75 239 SER A C 1
ATOM 1882 O O . SER A 1 239 ? -19.646 6.560 6.030 1.00 95.75 239 SER A O 1
ATOM 1884 N N . VAL A 1 240 ? -19.614 8.252 4.545 1.00 95.50 240 VAL A N 1
ATOM 1885 C CA . VAL A 1 240 ? -18.229 8.052 4.105 1.00 95.50 240 VAL A CA 1
ATOM 1886 C C . VAL A 1 240 ? -17.278 7.980 5.298 1.00 95.50 240 VAL A C 1
ATOM 1888 O O . VAL A 1 240 ? -17.434 8.675 6.306 1.00 95.50 240 VAL A O 1
ATOM 1891 N N . HIS A 1 241 ? -16.274 7.121 5.204 1.00 97.56 241 HIS A N 1
ATOM 1892 C CA . HIS A 1 241 ? -15.245 7.057 6.225 1.00 97.56 241 HIS A CA 1
ATOM 1893 C C . HIS A 1 241 ? -14.495 8.397 6.320 1.00 97.56 241 HIS A C 1
ATOM 1895 O O . HIS A 1 241 ? -14.066 8.964 5.321 1.00 97.56 241 HIS A O 1
ATOM 1901 N N . THR A 1 242 ? -14.301 8.911 7.532 1.00 96.94 242 THR A N 1
ATOM 1902 C CA . THR A 1 242 ? -13.603 10.192 7.715 1.00 96.94 242 THR A CA 1
ATOM 1903 C C . THR A 1 242 ? -12.119 10.087 7.391 1.00 96.94 242 THR A C 1
ATOM 1905 O O . THR A 1 242 ? -11.529 9.012 7.517 1.00 96.94 242 THR A O 1
ATOM 1908 N N . SER A 1 243 ? -11.483 11.208 7.050 1.00 96.69 243 SER A N 1
ATOM 1909 C CA . SER A 1 243 ? -10.030 11.263 6.856 1.00 96.69 243 SER A CA 1
ATOM 1910 C C . SER A 1 243 ? -9.384 12.265 7.804 1.00 96.69 243 SER A C 1
ATOM 1912 O O . SER A 1 243 ? -9.936 13.331 8.055 1.00 96.69 243 SER A O 1
ATOM 1914 N N . CYS A 1 244 ? -8.201 11.957 8.338 1.00 89.44 244 CYS A N 1
ATOM 1915 C CA . CYS A 1 244 ? -7.464 12.901 9.179 1.00 89.44 244 CYS A CA 1
ATOM 1916 C C . CYS A 1 244 ? -6.676 13.916 8.340 1.00 89.44 244 CYS A C 1
ATOM 1918 O O . CYS A 1 244 ? -7.036 15.086 8.286 1.00 89.44 244 CYS A O 1
ATOM 1920 N N . GLY A 1 245 ? -5.616 13.470 7.669 1.00 86.31 245 GLY A N 1
ATOM 1921 C CA . GLY A 1 245 ? -4.726 14.336 6.891 1.00 86.31 245 GLY A CA 1
ATOM 1922 C C . GLY A 1 245 ? -3.442 13.663 6.411 1.00 86.31 245 GLY A C 1
ATOM 1923 O O . GLY A 1 245 ? -2.696 14.260 5.646 1.00 86.31 245 GLY A O 1
ATOM 1924 N N . CYS A 1 246 ? -3.153 12.427 6.829 1.00 85.12 246 CYS A N 1
ATOM 1925 C CA . CYS A 1 246 ? -1.937 11.705 6.443 1.00 85.12 246 CYS A CA 1
ATOM 1926 C C . CYS A 1 246 ? -2.102 10.786 5.218 1.00 85.12 246 CYS A C 1
ATOM 1928 O O . CYS A 1 246 ? -1.161 10.066 4.908 1.00 85.12 246 CYS A O 1
ATOM 1930 N N . PHE A 1 247 ? -3.231 10.849 4.507 1.00 91.81 247 PHE A N 1
ATOM 1931 C CA . PHE A 1 247 ? -3.532 9.983 3.361 1.00 91.81 247 PHE A CA 1
ATOM 1932 C C . PHE A 1 247 ? -2.542 10.093 2.194 1.00 91.81 247 PHE A C 1
ATOM 1934 O O . PHE A 1 247 ? -2.163 11.199 1.807 1.00 91.81 247 PHE A O 1
ATOM 1941 N N . GLU A 1 248 ? -2.162 8.954 1.614 1.00 86.69 248 GLU A N 1
ATOM 1942 C CA . GLU A 1 248 ? -1.244 8.881 0.464 1.00 86.69 248 GLU A CA 1
ATOM 1943 C C . GLU A 1 248 ? -1.884 9.418 -0.822 1.00 86.69 248 GLU A C 1
ATOM 1945 O O . GLU A 1 248 ? -1.226 10.074 -1.626 1.00 86.69 248 GLU A O 1
ATOM 1950 N N . SER A 1 249 ? -3.190 9.208 -0.981 1.00 93.50 249 SER A N 1
ATOM 1951 C CA . SER A 1 249 ? -3.973 9.685 -2.119 1.00 93.50 249 SER A CA 1
ATOM 1952 C C . SER A 1 249 ? -5.345 10.206 -1.683 1.00 93.50 249 SER A C 1
ATOM 1954 O O . SER A 1 249 ? -5.787 9.971 -0.556 1.00 93.50 249 SER A O 1
ATOM 1956 N N . ILE A 1 250 ? -6.018 10.950 -2.559 1.00 96.88 250 ILE A N 1
ATOM 1957 C CA . ILE A 1 250 ? -7.388 11.434 -2.339 1.00 96.88 250 ILE A CA 1
ATOM 1958 C C . ILE A 1 250 ? -8.253 11.000 -3.513 1.00 96.88 250 ILE A C 1
ATOM 1960 O O . ILE A 1 250 ? -7.952 11.352 -4.654 1.00 96.88 250 ILE A O 1
ATOM 1964 N N . GLY A 1 251 ? -9.334 10.283 -3.218 1.00 96.31 251 GLY A N 1
ATOM 1965 C CA . GLY A 1 251 ? -10.445 10.075 -4.136 1.00 96.31 251 GLY A CA 1
ATOM 1966 C C . GLY A 1 251 ? -11.413 11.254 -4.076 1.00 96.31 251 GLY A C 1
ATOM 1967 O O . GLY A 1 251 ? -11.722 11.742 -2.985 1.00 96.31 251 GLY A O 1
ATOM 1968 N N . PHE A 1 252 ? -11.891 11.709 -5.231 1.00 97.50 252 PHE A N 1
ATOM 1969 C CA . PHE A 1 252 ? -12.936 12.721 -5.335 1.00 97.50 252 PHE A CA 1
ATOM 1970 C C . PHE A 1 252 ? -13.911 12.413 -6.474 1.00 97.50 252 PHE A C 1
ATOM 1972 O O . PHE A 1 252 ? -13.502 11.959 -7.540 1.00 97.50 252 PHE A O 1
ATOM 1979 N N . TYR A 1 253 ? -15.199 12.659 -6.266 1.00 97.19 253 TYR A N 1
ATOM 1980 C CA . TYR A 1 253 ? -16.223 12.439 -7.284 1.00 97.19 253 TYR A CA 1
ATOM 1981 C C . TYR A 1 253 ? -16.216 13.548 -8.351 1.00 97.19 253 TYR A C 1
ATOM 1983 O O . TYR A 1 253 ? -16.054 14.727 -8.033 1.00 97.19 253 TYR A O 1
ATOM 1991 N N . ILE A 1 254 ? -16.392 13.161 -9.616 1.00 96.56 254 ILE A N 1
ATOM 1992 C CA . ILE A 1 254 ? -16.440 14.029 -10.796 1.00 96.56 254 ILE A CA 1
ATOM 1993 C C . ILE A 1 254 ? -17.800 13.817 -11.480 1.00 96.56 254 ILE A C 1
ATOM 1995 O O . ILE A 1 254 ? -17.950 12.862 -12.251 1.00 96.56 254 ILE A O 1
ATOM 1999 N N . PRO A 1 255 ? -18.794 14.683 -11.209 1.00 94.62 255 PRO A N 1
ATOM 2000 C CA . PRO A 1 255 ? -20.151 14.526 -11.731 1.00 94.62 255 PRO A CA 1
ATOM 2001 C C . PRO A 1 255 ? -20.233 14.483 -13.260 1.00 94.62 255 PRO A C 1
ATOM 2003 O O . PRO A 1 255 ? -21.073 13.781 -13.812 1.00 94.62 255 PRO A O 1
ATOM 2006 N N . GLU A 1 256 ? -19.363 15.215 -13.957 1.00 95.31 256 GLU A N 1
ATOM 2007 C CA . GLU A 1 256 ? -19.377 15.345 -15.417 1.00 95.31 256 GLU A CA 1
ATOM 2008 C C . GLU A 1 256 ? -19.106 14.026 -16.145 1.00 95.31 256 GLU A C 1
ATOM 2010 O O . GLU A 1 256 ? -19.497 13.871 -17.302 1.00 95.31 256 GLU A O 1
ATOM 2015 N N . VAL A 1 257 ? -18.427 13.090 -15.481 1.00 95.44 257 VAL A N 1
ATOM 2016 C CA . VAL A 1 257 ? -18.096 11.768 -16.029 1.00 95.44 257 VAL A CA 1
ATOM 2017 C C . VAL A 1 257 ? -18.643 10.626 -15.177 1.00 95.44 257 VAL A C 1
ATOM 2019 O O . VAL A 1 257 ? -18.281 9.482 -15.432 1.00 95.44 257 VAL A O 1
ATOM 2022 N N . ASP A 1 258 ? -19.477 10.937 -14.177 1.00 95.06 258 ASP A N 1
ATOM 2023 C CA . ASP A 1 258 ? -20.010 9.980 -13.197 1.00 95.06 258 ASP A CA 1
ATOM 2024 C C . ASP A 1 258 ? -18.917 9.028 -12.673 1.00 95.06 258 ASP A C 1
ATOM 2026 O O . ASP A 1 258 ? -19.007 7.802 -12.738 1.00 95.06 258 ASP A O 1
ATOM 2030 N N . GLY A 1 259 ? -17.796 9.617 -12.246 1.00 94.81 259 GLY A N 1
ATOM 2031 C CA . GLY A 1 259 ? -16.569 8.876 -11.965 1.00 94.81 259 GLY A CA 1
ATOM 2032 C C . GLY A 1 259 ? -15.812 9.397 -10.755 1.00 94.81 259 GLY A C 1
ATOM 2033 O O . GLY A 1 259 ? -16.088 10.473 -10.232 1.00 94.81 259 GLY A O 1
ATOM 2034 N N . ILE A 1 260 ? -14.822 8.626 -10.307 1.00 95.69 260 ILE A N 1
ATOM 2035 C CA . ILE A 1 260 ? -13.946 9.002 -9.193 1.00 95.69 260 ILE A CA 1
ATOM 2036 C C . ILE A 1 260 ? -12.568 9.354 -9.755 1.00 95.69 260 ILE A C 1
ATOM 2038 O O . ILE A 1 260 ? -11.890 8.517 -10.348 1.00 95.69 260 ILE A O 1
ATOM 2042 N N . GLY A 1 261 ? -12.146 10.599 -9.553 1.00 95.50 261 GLY A N 1
ATOM 2043 C CA . GLY A 1 261 ? -10.764 11.017 -9.736 1.00 95.50 261 GLY A CA 1
ATOM 2044 C C . GLY A 1 261 ? -9.919 10.629 -8.527 1.00 95.50 261 GLY A C 1
ATOM 2045 O O . GLY A 1 261 ? -10.390 10.670 -7.394 1.00 95.50 261 GLY A O 1
ATOM 2046 N N . VAL A 1 262 ? -8.653 10.280 -8.756 1.00 95.88 262 VAL A N 1
ATOM 2047 C CA . VAL A 1 262 ? -7.688 9.985 -7.689 1.00 95.88 262 VAL A CA 1
ATOM 2048 C C . VAL A 1 262 ? -6.430 10.807 -7.915 1.00 95.88 262 VAL A C 1
ATOM 2050 O O . VAL A 1 262 ? -5.908 10.852 -9.029 1.00 95.88 262 VAL A O 1
ATOM 2053 N N . VAL A 1 263 ? -5.936 11.460 -6.863 1.00 94.00 263 VAL A N 1
ATOM 2054 C CA . VAL A 1 263 ? -4.687 12.233 -6.908 1.00 94.00 263 VAL A CA 1
ATOM 2055 C C . VAL A 1 263 ? -3.740 11.744 -5.821 1.00 94.00 263 VAL A C 1
ATOM 2057 O O . VAL A 1 263 ? -4.102 11.713 -4.644 1.00 94.00 263 VAL A O 1
ATOM 2060 N N . ASP A 1 264 ? -2.524 11.385 -6.230 1.00 91.56 264 ASP A N 1
ATOM 2061 C CA . ASP A 1 264 ? -1.407 11.054 -5.343 1.00 91.56 264 ASP A CA 1
ATOM 2062 C C . ASP A 1 264 ? -0.851 12.310 -4.656 1.00 91.56 264 ASP A C 1
ATOM 2064 O O . ASP A 1 264 ? -0.789 13.386 -5.258 1.00 91.56 264 ASP A O 1
ATOM 2068 N N . ARG A 1 265 ? -0.402 12.177 -3.407 1.00 84.94 265 ARG A N 1
ATOM 2069 C CA . ARG A 1 265 ? 0.162 13.279 -2.614 1.00 84.94 265 ARG A CA 1
ATOM 2070 C C . ARG A 1 265 ? 1.355 13.975 -3.268 1.00 84.94 265 ARG A C 1
ATOM 2072 O O . ARG A 1 265 ? 1.551 15.165 -3.024 1.00 84.94 265 ARG A O 1
ATOM 2079 N N . ASN A 1 266 ? 2.137 13.274 -4.083 1.00 81.12 266 ASN A N 1
ATOM 2080 C CA . ASN A 1 266 ? 3.320 13.823 -4.744 1.00 81.12 266 ASN A CA 1
ATOM 2081 C C . ASN A 1 266 ? 3.001 14.476 -6.098 1.00 81.12 266 ASN A C 1
ATOM 2083 O O . ASN A 1 266 ? 3.880 15.076 -6.723 1.00 81.12 266 ASN A O 1
ATOM 2087 N N . PHE A 1 267 ? 1.754 14.389 -6.570 1.00 85.69 267 PHE A N 1
ATOM 2088 C CA . PHE A 1 267 ? 1.344 15.041 -7.804 1.00 85.69 267 PHE A CA 1
ATOM 2089 C C . PHE A 1 267 ? 1.221 16.561 -7.614 1.00 85.69 267 PHE A C 1
ATOM 2091 O O . PHE A 1 267 ? 0.384 17.060 -6.863 1.00 85.69 267 PHE A O 1
ATOM 2098 N N . ASN A 1 268 ? 2.040 17.311 -8.355 1.00 86.12 268 ASN A N 1
ATOM 2099 C CA . ASN A 1 268 ? 2.136 18.772 -8.238 1.00 86.12 268 ASN A CA 1
ATOM 2100 C C . ASN A 1 268 ? 1.257 19.548 -9.238 1.00 86.12 268 ASN A C 1
ATOM 2102 O O . ASN A 1 268 ? 1.238 20.783 -9.216 1.00 86.12 268 ASN A O 1
ATOM 2106 N N . GLY A 1 269 ? 0.562 18.846 -10.135 1.00 93.56 269 GLY A N 1
ATOM 2107 C CA . GLY A 1 269 ? -0.299 19.449 -11.149 1.00 93.56 269 GLY A CA 1
ATOM 2108 C C . GLY A 1 269 ? -1.704 19.784 -10.644 1.00 93.56 269 GLY A C 1
ATOM 2109 O O . GLY A 1 269 ? -2.028 19.658 -9.461 1.00 93.56 269 GLY A O 1
ATOM 2110 N N . LEU A 1 270 ? -2.554 20.213 -11.576 1.00 96.75 270 LEU A N 1
ATOM 2111 C CA . LEU A 1 270 ? -3.991 20.334 -11.342 1.00 96.75 270 LEU A CA 1
ATOM 2112 C C . LEU A 1 270 ? -4.658 18.987 -11.612 1.00 96.75 270 LEU A C 1
ATOM 2114 O O . LEU A 1 270 ? -4.328 18.313 -12.587 1.00 96.75 270 LEU A O 1
ATOM 2118 N N . SER A 1 271 ? -5.581 18.599 -10.739 1.00 94.94 271 SER A N 1
ATOM 2119 C CA . SER A 1 271 ? -6.427 17.427 -10.951 1.00 94.94 271 SER A CA 1
ATOM 2120 C C . SER A 1 271 ? -7.536 17.715 -11.969 1.00 94.94 271 SER A C 1
ATOM 2122 O O . SER A 1 271 ? -7.697 18.847 -12.430 1.00 94.94 271 SER A O 1
ATOM 2124 N N . ALA A 1 272 ? -8.322 16.692 -12.315 1.00 92.44 272 ALA A N 1
ATOM 2125 C CA . ALA A 1 272 ? -9.390 16.795 -13.309 1.00 92.44 272 ALA A CA 1
ATOM 2126 C C . ALA A 1 272 ? -10.465 17.851 -12.972 1.00 92.44 272 ALA A C 1
ATOM 2128 O O . ALA A 1 272 ? -11.056 18.412 -13.888 1.00 92.44 272 ALA A O 1
ATOM 2129 N N . ASN A 1 273 ? -10.678 18.176 -11.690 1.00 91.75 273 ASN A N 1
ATOM 2130 C CA . ASN A 1 273 ? -11.598 19.241 -11.266 1.00 91.75 273 ASN A CA 1
ATOM 2131 C C . ASN A 1 273 ? -10.909 20.613 -11.085 1.00 91.75 273 ASN A C 1
ATOM 2133 O O . ASN A 1 273 ? -11.487 21.538 -10.517 1.00 91.75 273 ASN A O 1
ATOM 2137 N N . GLY A 1 274 ? -9.653 20.750 -11.524 1.00 94.31 274 GLY A N 1
ATOM 2138 C CA . GLY A 1 274 ? -8.882 21.990 -11.440 1.00 94.31 274 GLY A CA 1
ATOM 2139 C C . GLY A 1 274 ? -8.276 22.292 -10.066 1.00 94.31 274 GLY A C 1
ATOM 2140 O O . GLY A 1 274 ? -7.645 23.336 -9.908 1.00 94.31 274 GLY A O 1
ATOM 2141 N N . MET A 1 275 ? -8.420 21.408 -9.071 1.00 96.19 275 MET A N 1
ATOM 2142 C CA . MET A 1 275 ? -7.843 21.594 -7.733 1.00 96.19 275 MET A CA 1
ATOM 2143 C C . MET A 1 275 ? -6.462 20.935 -7.613 1.00 96.19 275 MET A C 1
ATOM 2145 O O . MET A 1 275 ? -6.225 19.854 -8.157 1.00 96.19 275 MET A O 1
ATOM 2149 N N . LYS A 1 276 ? -5.552 21.558 -6.857 1.00 96.19 276 LYS A N 1
ATOM 2150 C CA . LYS A 1 276 ? -4.304 20.929 -6.387 1.00 96.19 276 LYS A CA 1
ATOM 2151 C C . LYS A 1 276 ? -4.587 19.939 -5.257 1.00 96.19 276 LYS A C 1
ATOM 2153 O O . LYS A 1 276 ? -5.575 20.090 -4.536 1.00 96.19 276 LYS A O 1
ATOM 2158 N N . PHE A 1 277 ? -3.655 19.015 -5.008 1.00 94.00 277 PHE A N 1
ATOM 2159 C CA . PHE A 1 277 ? -3.741 18.073 -3.883 1.00 94.00 277 PHE A CA 1
ATOM 2160 C C . PHE A 1 277 ? -4.022 18.769 -2.542 1.00 94.00 277 PHE A C 1
ATOM 2162 O O . PHE A 1 277 ? -4.893 18.335 -1.799 1.00 94.00 277 PHE A O 1
ATOM 2169 N N . SER A 1 278 ? -3.353 19.889 -2.242 1.00 92.44 278 SER A N 1
ATOM 2170 C CA . SER A 1 278 ? -3.560 20.623 -0.983 1.00 92.44 278 SER A CA 1
ATOM 2171 C C . SER A 1 278 ? -4.983 21.166 -0.816 1.00 92.44 278 SER A C 1
ATOM 2173 O O . SER A 1 278 ? -5.496 21.212 0.299 1.00 92.44 278 SER A O 1
ATOM 2175 N N . GLN A 1 279 ? -5.637 21.549 -1.916 1.00 96.06 279 GLN A N 1
ATOM 2176 C CA . GLN A 1 279 ? -7.016 22.034 -1.899 1.00 96.06 279 GLN A CA 1
ATOM 2177 C C . GLN A 1 279 ? -8.003 20.875 -1.722 1.00 96.06 279 GLN A C 1
ATOM 2179 O O . GLN A 1 279 ? -8.959 21.012 -0.968 1.00 96.06 279 GLN A O 1
ATOM 2184 N N . LEU A 1 280 ? -7.748 19.725 -2.356 1.00 96.38 280 LEU A N 1
ATOM 2185 C CA . LEU A 1 280 ? -8.521 18.497 -2.132 1.00 96.38 280 LEU A CA 1
ATOM 2186 C C . LEU A 1 280 ? -8.354 17.985 -0.691 1.00 96.38 280 LEU A C 1
ATOM 2188 O O . LEU A 1 280 ? -9.323 17.583 -0.054 1.00 96.38 280 LEU A O 1
ATOM 2192 N N . ALA A 1 281 ? -7.138 18.051 -0.141 1.00 93.44 281 ALA A N 1
ATOM 2193 C CA . ALA A 1 281 ? -6.839 17.606 1.218 1.00 93.44 281 ALA A CA 1
ATOM 2194 C C . ALA A 1 281 ? -7.598 18.426 2.268 1.00 93.44 281 ALA A C 1
ATOM 2196 O O . ALA A 1 281 ? -8.034 17.876 3.278 1.00 93.44 281 ALA A O 1
ATOM 2197 N N . ALA A 1 282 ? -7.788 19.723 2.006 1.00 93.75 282 ALA A N 1
ATOM 2198 C CA . ALA A 1 282 ? -8.599 20.599 2.843 1.00 93.75 282 ALA A CA 1
ATOM 2199 C C . ALA A 1 282 ? -10.093 20.225 2.837 1.00 93.75 282 ALA A C 1
ATOM 2201 O O . ALA A 1 282 ? -10.772 20.513 3.817 1.00 93.75 282 ALA A O 1
ATOM 2202 N N . GLN A 1 283 ? -10.591 19.579 1.774 1.00 94.25 283 GLN A N 1
ATOM 2203 C CA . GLN A 1 283 ? -11.968 19.072 1.701 1.00 94.25 283 GLN A CA 1
ATOM 2204 C C . GLN A 1 283 ? -12.111 17.721 2.410 1.00 94.25 283 GLN A C 1
ATOM 2206 O O . GLN A 1 283 ? -13.030 17.529 3.192 1.00 94.25 283 GLN A O 1
ATOM 2211 N N . ALA A 1 284 ? -11.200 16.778 2.153 1.00 94.06 284 ALA A N 1
ATOM 2212 C CA . ALA A 1 284 ? -11.332 15.410 2.662 1.00 94.06 284 ALA A CA 1
ATOM 2213 C C . ALA A 1 284 ? -10.917 15.253 4.140 1.00 94.06 284 ALA A C 1
ATOM 2215 O O . ALA A 1 284 ? -11.369 14.331 4.820 1.00 94.06 284 ALA A O 1
ATOM 2216 N N . GLY A 1 285 ? -9.995 16.093 4.623 1.00 92.75 285 GLY A N 1
ATOM 2217 C CA . GLY A 1 285 ? -9.365 15.965 5.938 1.00 92.75 285 GLY A CA 1
ATOM 2218 C C . GLY A 1 285 ? -10.189 16.490 7.121 1.00 92.75 285 GLY A C 1
ATOM 2219 O O . GLY A 1 285 ? -11.332 16.916 7.004 1.00 92.75 285 GLY A O 1
ATOM 2220 N N . GLY A 1 286 ? -9.578 16.477 8.308 1.00 89.56 286 GLY A N 1
ATOM 2221 C CA . GLY A 1 286 ? -10.149 17.073 9.524 1.00 89.56 286 GLY A CA 1
ATOM 2222 C C . GLY A 1 286 ? -11.162 16.203 10.276 1.00 89.56 286 GLY A C 1
ATOM 2223 O O . GLY A 1 286 ? -11.732 16.646 11.272 1.00 89.56 286 GLY A O 1
ATOM 2224 N N . GLY A 1 287 ? -11.364 14.955 9.851 1.00 92.62 287 GLY A N 1
ATOM 2225 C CA . GLY A 1 287 ? -12.250 14.004 10.521 1.00 92.62 287 GLY A CA 1
ATOM 2226 C C . GLY A 1 287 ? -13.735 14.218 10.226 1.00 92.62 287 GLY A C 1
ATOM 2227 O O . GLY A 1 287 ? -14.573 13.817 11.026 1.00 92.62 287 GLY A O 1
ATOM 2228 N N . GLN A 1 288 ? -14.072 14.855 9.107 1.00 92.44 288 GLN A N 1
ATOM 2229 C CA . GLN A 1 288 ? -15.457 15.070 8.686 1.00 92.44 288 GLN A CA 1
ATOM 2230 C C . GLN A 1 288 ? -15.909 13.988 7.697 1.00 92.44 288 GLN A C 1
ATOM 2232 O O . GLN A 1 288 ? -15.081 13.360 7.035 1.00 92.44 288 GLN A O 1
ATOM 2237 N N . GLN A 1 289 ? -17.221 13.750 7.619 1.00 95.75 289 GLN A N 1
ATOM 2238 C CA . GLN A 1 289 ? -17.822 12.927 6.567 1.00 95.75 289 GLN A CA 1
ATOM 2239 C C . GLN A 1 289 ? -18.229 13.848 5.422 1.00 95.75 289 GLN A C 1
ATOM 2241 O O . GLN A 1 289 ? -19.254 14.520 5.507 1.00 95.75 289 GLN A O 1
ATOM 2246 N N . ILE A 1 290 ? -17.397 13.911 4.386 1.00 95.19 290 ILE A N 1
ATOM 2247 C CA . ILE A 1 290 ? -17.631 14.748 3.210 1.00 95.19 290 ILE A CA 1
ATOM 2248 C C . ILE A 1 290 ? -17.869 13.827 2.024 1.00 95.19 290 ILE A C 1
ATOM 2250 O O . ILE A 1 290 ? -16.944 13.202 1.512 1.00 95.19 290 ILE A O 1
ATOM 2254 N N . GLU A 1 291 ? -19.127 13.703 1.616 1.00 95.25 291 GLU A N 1
ATOM 2255 C CA . GLU A 1 291 ? -19.486 12.834 0.500 1.00 95.25 291 GLU A CA 1
ATOM 2256 C C . GLU A 1 291 ? -18.767 13.251 -0.780 1.00 95.25 291 GLU A C 1
ATOM 2258 O O . GLU A 1 291 ? -18.611 14.435 -1.083 1.00 95.25 291 GLU A O 1
ATOM 2263 N N . GLY A 1 292 ? -18.304 12.252 -1.524 1.00 95.88 292 GLY A N 1
ATOM 2264 C CA . GLY A 1 292 ? -17.530 12.479 -2.730 1.00 95.88 292 GLY A CA 1
ATOM 2265 C C . GLY A 1 292 ? -16.076 12.868 -2.474 1.00 95.88 292 GLY A C 1
ATOM 2266 O O . GLY A 1 292 ? -15.399 13.132 -3.456 1.00 95.88 292 GLY A O 1
ATOM 2267 N N . PHE A 1 293 ? -15.570 12.881 -1.232 1.00 97.38 293 PHE A N 1
ATOM 2268 C CA . PHE A 1 293 ? -14.150 13.100 -0.921 1.00 97.38 293 PHE A CA 1
ATOM 2269 C C . PHE A 1 293 ? -13.646 12.108 0.136 1.00 97.38 293 PHE A C 1
ATOM 2271 O O . PHE A 1 293 ? -14.206 11.998 1.224 1.00 97.38 293 PHE A O 1
ATOM 2278 N N . LEU A 1 294 ? -12.550 11.401 -0.153 1.00 97.56 294 LEU A N 1
ATOM 2279 C CA . LEU A 1 294 ? -12.005 10.390 0.756 1.00 97.56 294 LEU A CA 1
ATOM 2280 C C . LEU A 1 294 ? -10.485 10.274 0.633 1.00 97.56 294 LEU A C 1
ATOM 2282 O O . LEU A 1 294 ? -9.946 10.135 -0.461 1.00 97.56 294 LEU A O 1
ATOM 2286 N N . GLY A 1 295 ? -9.789 10.293 1.768 1.00 96.38 295 GLY A N 1
ATOM 2287 C CA . GLY A 1 295 ? -8.377 9.942 1.858 1.00 96.38 295 GLY A CA 1
ATOM 2288 C C . GLY A 1 295 ? -8.175 8.430 1.768 1.00 96.38 295 GLY A C 1
ATOM 2289 O O . GLY A 1 295 ? -8.857 7.664 2.450 1.00 96.38 295 GLY A O 1
ATOM 2290 N N . ILE A 1 296 ? -7.224 8.007 0.937 1.00 93.94 296 ILE A N 1
ATOM 2291 C CA . ILE A 1 296 ? -7.012 6.611 0.549 1.00 93.94 296 ILE A CA 1
ATOM 2292 C C . ILE A 1 296 ? -5.529 6.250 0.689 1.00 93.94 296 ILE A C 1
ATOM 2294 O O . ILE A 1 296 ? -4.656 6.982 0.216 1.00 93.94 296 ILE A O 1
ATOM 2298 N N . GLY A 1 297 ? -5.259 5.105 1.321 1.00 87.44 297 GLY A N 1
ATOM 2299 C CA . GLY A 1 297 ? -3.950 4.454 1.271 1.00 87.44 297 GLY A CA 1
ATOM 2300 C C . GLY A 1 297 ? -3.820 3.668 -0.030 1.00 87.44 297 GLY A C 1
ATOM 2301 O O . GLY A 1 297 ? -4.774 3.004 -0.437 1.00 87.44 297 GLY A O 1
ATOM 2302 N N . ILE A 1 298 ? -2.663 3.730 -0.686 1.00 81.50 298 ILE A N 1
ATOM 2303 C CA . ILE A 1 298 ? -2.459 3.190 -2.042 1.00 81.50 298 ILE A CA 1
ATOM 2304 C C . ILE A 1 298 ? -2.749 1.687 -2.101 1.00 81.50 298 ILE A C 1
ATOM 2306 O O . ILE A 1 298 ? -3.300 1.203 -3.088 1.00 81.50 298 ILE A O 1
ATOM 2310 N N . GLN A 1 299 ? -2.444 0.945 -1.032 1.00 77.69 299 GLN A N 1
ATOM 2311 C CA . GLN A 1 299 ? -2.691 -0.499 -0.998 1.00 77.69 299 GLN A CA 1
ATOM 2312 C C . GLN A 1 299 ? -4.178 -0.867 -1.107 1.00 77.69 299 GLN A C 1
ATOM 2314 O O . GLN A 1 299 ? -4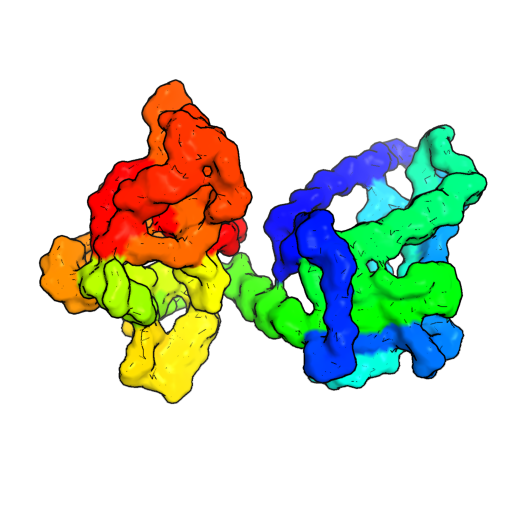.480 -1.980 -1.524 1.00 77.69 299 GLN A O 1
ATOM 2319 N N . TRP A 1 300 ? -5.104 0.056 -0.813 1.00 86.12 300 TRP A N 1
ATOM 2320 C CA . TRP A 1 300 ? -6.540 -0.208 -0.934 1.00 86.12 300 TRP A CA 1
ATOM 2321 C C . TRP A 1 300 ? -6.997 -0.421 -2.385 1.00 86.12 300 TRP A C 1
ATOM 2323 O O . TRP A 1 300 ? -7.992 -1.095 -2.619 1.00 86.12 300 TRP A O 1
ATOM 2333 N N . PHE A 1 301 ? -6.264 0.094 -3.378 1.00 82.50 301 PHE A N 1
ATOM 2334 C CA . PHE A 1 301 ? -6.603 -0.115 -4.792 1.00 82.50 301 PHE A CA 1
ATOM 2335 C C . PHE A 1 301 ? -6.415 -1.564 -5.270 1.00 82.50 301 PHE A C 1
ATOM 2337 O O . PHE A 1 301 ? -6.838 -1.888 -6.379 1.00 82.50 301 PHE A O 1
ATOM 2344 N N . TYR A 1 302 ? -5.765 -2.415 -4.470 1.00 75.06 302 TYR A N 1
ATOM 2345 C CA . TYR A 1 302 ? -5.497 -3.818 -4.805 1.00 75.06 302 TYR A CA 1
ATOM 2346 C C . TYR A 1 302 ? -6.333 -4.816 -3.998 1.00 75.06 302 TYR A C 1
ATOM 2348 O O . TYR A 1 302 ? -6.078 -6.017 -4.108 1.00 75.06 302 TYR A O 1
ATOM 2356 N N . SER A 1 303 ? -7.261 -4.325 -3.174 1.00 73.88 303 SER A N 1
ATOM 2357 C CA . SER A 1 303 ? -8.173 -5.142 -2.370 1.00 73.88 303 SER A CA 1
ATOM 2358 C C . SER A 1 303 ? -9.260 -5.812 -3.209 1.00 73.88 303 SER A C 1
ATOM 2360 O O . SER A 1 303 ? -9.778 -5.147 -4.135 1.00 73.88 303 SER A O 1
#

Secondary structure (DSSP, 8-state):
-----------GGGSSS-BSGGGTT----GGGEEEEEESTT-SSEEEEEEEPPTTT---SS-----S--GGG--SSEEE-EEEEEEE--TT--GGGHHHHHHHHHHHHHTBTTEEEES-GGG-EEEEEHHHHHHHHHHHHHHT--GGG-SEEEEE-GGGGTSTT--EEEBTTB--TTSS--HHHHHHHHHH-TTSSEEEEE---EEETTTTEEHHHHHHHHHHTTTS----BSS-SSSSBPP--S--SEEEEEEGGGTEEEEEETT--S--TTS--HHHHHHHH-TT---TTEEEE-GGGGG-